Protein AF-A0A841V862-F1 (afdb_monomer_lite)

Radius of gyration: 20.03 Å; chains: 1; bounding box: 49×48×50 Å

Foldseek 3Di:
DLLVLLLLLLVLAFPNVLSVVLSVLLVQLLVQDDPPLNPDDDLLVVLSNLLSLLSSLLSCVLSVVDPDNLVSLLSSLLSLLCNCVSPVLSNLLSVLSVVSSLVSLVVPDPDPVSSVSSVVSNPNNNVVVVVVVVVVCVVVVCVVVCCVVRVCCVPPPLQQPNPPNDPDGQDLVLLVVLLVCLCCVVPSCVVLVVLLVCCVPPLVVVLVVLVVVDDPVPPPRPLCVLLVSLVSSQVSLSCSSSRSSDNRNNSCSSNSSSSSSNSSSSSRSVVVSVPPDDD

Organism: NCBI:txid2755316

Sequence (279 aa):
AAIVCLYYALSTLYDKSLSRLAIVPVVTTVALMKESGYVHYTSEHFSIAILSVALLIVCKYYAGNSSNPNRLIFALGFILGLTPFAKMQSVPIAFSIACIFLHILWLKSSARGQFIRSLAAFFLGVILFSALVVLYLIIFSIYDAFWTSYIEQNLLIYSTHGLGGNLTQVSFLARINIFLDMLVTVQDTQMLFLLTAIALIVGIPFLIIKRFSLSPHQEQSNTFCFVYYSLVILAASSYSVIRPGNGFPHYLLFLIIPSGFFIGVFLGELGKVLQVPKF

pLDDT: mean 88.74, std 12.94, range [41.25, 98.56]

Structure (mmCIF, N/CA/C/O backbone):
data_AF-A0A841V862-F1
#
_entry.id   AF-A0A841V862-F1
#
loop_
_atom_site.group_PDB
_atom_site.id
_atom_site.type_symbol
_atom_site.label_atom_id
_atom_site.label_alt_id
_atom_site.label_comp_id
_atom_site.label_asym_id
_atom_site.label_entity_id
_atom_site.label_seq_id
_atom_site.pdbx_PDB_ins_code
_atom_site.Cartn_x
_atom_site.Cartn_y
_atom_site.Cartn_z
_atom_site.occupancy
_atom_site.B_iso_or_equiv
_atom_site.auth_seq_id
_atom_site.auth_comp_id
_atom_site.auth_asym_id
_atom_site.auth_atom_id
_atom_site.pdbx_PDB_model_num
ATOM 1 N N . ALA A 1 1 ? -9.080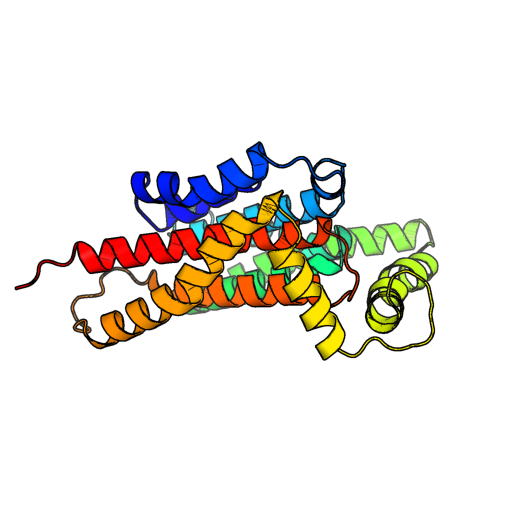 -7.416 -7.517 1.00 88.06 1 ALA A N 1
ATOM 2 C CA . ALA A 1 1 ? -8.678 -7.834 -6.151 1.00 88.06 1 ALA A CA 1
ATOM 3 C C . ALA A 1 1 ? -8.359 -6.641 -5.243 1.00 88.06 1 ALA A C 1
ATOM 5 O O . ALA A 1 1 ? -9.043 -6.471 -4.244 1.00 88.06 1 ALA A O 1
ATOM 6 N N . ALA A 1 2 ? -7.393 -5.784 -5.601 1.00 95.50 2 ALA A N 1
ATOM 7 C CA . ALA A 1 2 ? -6.928 -4.670 -4.762 1.00 95.50 2 ALA A CA 1
ATOM 8 C C . ALA A 1 2 ? -8.040 -3.735 -4.236 1.00 95.50 2 ALA A C 1
ATOM 10 O O . ALA A 1 2 ? -8.134 -3.502 -3.035 1.00 95.50 2 ALA A O 1
ATOM 11 N N . ILE A 1 3 ? -8.945 -3.282 -5.111 1.00 96.44 3 ILE A N 1
ATOM 12 C CA . ILE A 1 3 ? -10.083 -2.414 -4.747 1.00 96.44 3 ILE A CA 1
ATOM 13 C C . ILE A 1 3 ? -11.023 -3.090 -3.737 1.00 96.44 3 ILE A C 1
ATOM 15 O O . ILE A 1 3 ? -11.489 -2.466 -2.788 1.00 96.44 3 ILE A O 1
ATOM 19 N N . VAL A 1 4 ? -11.284 -4.386 -3.918 1.00 97.12 4 VAL A N 1
ATOM 20 C CA . VAL A 1 4 ? -12.123 -5.166 -2.999 1.00 97.12 4 VAL A CA 1
ATOM 21 C C . VAL A 1 4 ? -11.454 -5.251 -1.626 1.00 97.12 4 VAL A C 1
ATOM 23 O O . VAL A 1 4 ? -12.108 -5.047 -0.606 1.00 97.12 4 VAL A O 1
ATOM 26 N N . CYS A 1 5 ? -10.140 -5.484 -1.586 1.00 97.75 5 CYS A N 1
ATOM 27 C CA . CYS A 1 5 ? -9.377 -5.459 -0.340 1.00 97.75 5 CYS A CA 1
ATOM 28 C C . CYS A 1 5 ? -9.410 -4.081 0.329 1.00 97.75 5 CYS A C 1
ATOM 30 O O . CYS A 1 5 ? -9.608 -4.020 1.540 1.00 97.75 5 CYS A O 1
ATO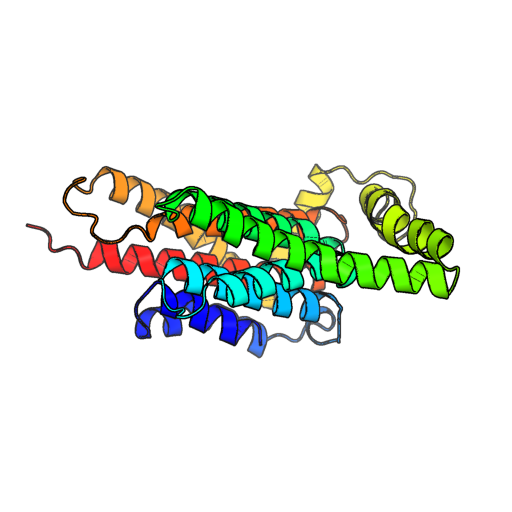M 32 N N . LEU A 1 6 ? -9.288 -2.996 -0.444 1.00 97.94 6 LEU A N 1
ATOM 33 C CA . LEU A 1 6 ? -9.408 -1.624 0.050 1.00 97.94 6 LEU A CA 1
ATOM 34 C C . LEU A 1 6 ? -10.780 -1.373 0.694 1.00 97.94 6 LEU A C 1
ATOM 36 O O . LEU A 1 6 ? -10.844 -0.895 1.826 1.00 97.94 6 LEU A O 1
ATOM 40 N N . TYR A 1 7 ? -11.869 -1.751 0.016 1.00 97.88 7 TYR A N 1
ATOM 41 C CA . TYR A 1 7 ? -13.223 -1.657 0.567 1.00 97.88 7 TYR A CA 1
ATOM 42 C C . TYR A 1 7 ? -13.335 -2.386 1.905 1.00 97.88 7 TYR A C 1
ATOM 44 O O . TYR A 1 7 ? -13.775 -1.804 2.898 1.00 97.88 7 TYR A O 1
ATOM 52 N N . TYR A 1 8 ? -12.906 -3.651 1.951 1.00 97.50 8 TYR A N 1
ATOM 53 C CA . TYR A 1 8 ? -13.011 -4.437 3.172 1.00 97.50 8 TYR A CA 1
ATOM 54 C C . TYR A 1 8 ? -12.116 -3.898 4.290 1.00 97.50 8 TYR A C 1
ATOM 56 O O . TYR A 1 8 ? -12.542 -3.919 5.445 1.00 97.50 8 TYR A O 1
ATOM 64 N N . ALA A 1 9 ? -10.929 -3.377 3.969 1.00 97.25 9 ALA A N 1
ATOM 65 C CA . ALA A 1 9 ? -10.021 -2.771 4.938 1.00 97.25 9 ALA A CA 1
ATOM 66 C C . ALA A 1 9 ? -10.686 -1.560 5.599 1.00 97.25 9 ALA A C 1
ATOM 68 O O . ALA A 1 9 ? -10.767 -1.501 6.823 1.00 97.25 9 ALA A O 1
ATOM 69 N N . LEU A 1 10 ? -11.271 -0.664 4.799 1.00 97.31 10 LEU A N 1
ATOM 70 C CA . LEU A 1 10 ? -12.006 0.497 5.302 1.00 97.31 10 LEU A CA 1
ATOM 71 C C . LEU A 1 10 ? -13.263 0.093 6.081 1.00 97.31 10 LEU A C 1
ATOM 73 O O . LEU A 1 10 ? -13.487 0.617 7.166 1.00 97.31 10 LEU A O 1
ATOM 77 N N . SER A 1 11 ? -14.035 -0.884 5.596 1.00 96.12 11 SER A N 1
ATOM 78 C CA . SER A 1 11 ? -15.259 -1.356 6.275 1.00 96.12 11 SER A CA 1
ATOM 79 C C . SER A 1 11 ? -14.998 -2.108 7.581 1.00 96.12 11 SER A C 1
ATOM 81 O O . SER A 1 11 ? -15.915 -2.360 8.355 1.00 96.12 11 SER A O 1
ATOM 83 N N . THR A 1 12 ? -13.743 -2.502 7.807 1.00 94.56 12 THR A N 1
ATOM 84 C CA . THR A 1 12 ? -13.295 -3.085 9.073 1.00 94.56 12 THR A CA 1
ATOM 85 C C . THR A 1 12 ? -13.017 -2.001 10.119 1.00 94.56 12 THR A C 1
ATOM 87 O O . THR A 1 12 ? -13.066 -2.284 11.312 1.00 94.56 12 THR A O 1
ATOM 90 N N . LEU A 1 13 ? -12.719 -0.772 9.684 1.00 93.31 13 LEU A N 1
ATOM 91 C CA . LEU A 1 13 ? -12.351 0.356 10.546 1.00 93.31 13 LEU A CA 1
ATOM 92 C C . LEU A 1 13 ? -13.491 1.371 10.740 1.00 93.31 13 LEU A C 1
ATOM 94 O O . LEU A 1 13 ? -13.556 2.036 11.775 1.00 93.31 13 LEU A O 1
ATOM 98 N N . TYR A 1 14 ? -14.370 1.498 9.745 1.00 92.81 14 TYR A N 1
ATOM 99 C CA . TYR A 1 14 ? -15.415 2.517 9.655 1.00 92.81 14 TYR A CA 1
ATOM 100 C C . TYR A 1 14 ? -16.733 1.932 9.131 1.00 92.81 14 TYR A C 1
ATOM 102 O O . TYR A 1 14 ? -16.790 0.797 8.654 1.00 92.81 14 TYR A O 1
ATOM 110 N N . ASP A 1 15 ? -17.796 2.738 9.170 1.00 90.19 15 ASP A N 1
ATOM 111 C CA . ASP A 1 15 ? -19.120 2.343 8.695 1.00 90.19 15 ASP A CA 1
ATOM 112 C C . ASP A 1 15 ? -19.143 1.983 7.207 1.00 90.19 15 ASP A C 1
ATOM 114 O O . AS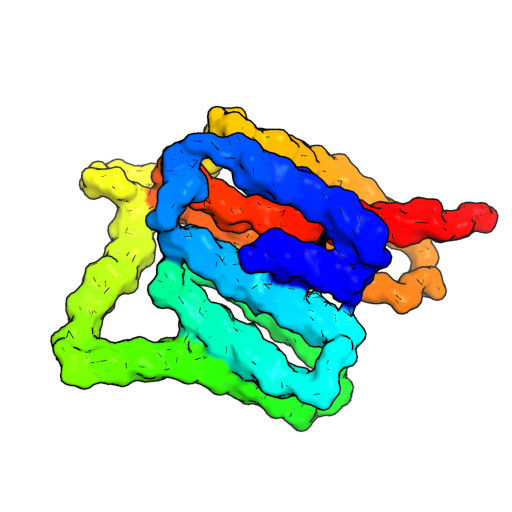P A 1 15 ? -18.582 2.677 6.354 1.00 90.19 15 ASP A O 1
ATOM 118 N N . LYS A 1 16 ? -19.908 0.937 6.865 1.00 93.06 16 LYS A N 1
ATOM 119 C CA . LYS A 1 16 ? -19.995 0.398 5.496 1.00 93.06 16 LYS A CA 1
ATOM 120 C C . LYS A 1 16 ? -20.408 1.438 4.453 1.00 93.06 16 LYS A C 1
ATOM 122 O O . LYS A 1 16 ? -19.927 1.379 3.323 1.00 93.06 16 LYS A O 1
ATOM 127 N N . SER A 1 17 ? -21.313 2.355 4.801 1.00 91.44 17 SER A N 1
ATOM 128 C CA . SER A 1 17 ? -21.759 3.421 3.892 1.00 91.44 17 SER A CA 1
ATOM 129 C C . SER A 1 17 ? -20.624 4.381 3.556 1.00 91.44 17 SER A C 1
ATOM 131 O O . SER A 1 17 ? -20.427 4.706 2.387 1.00 91.44 17 SER A O 1
ATOM 133 N N . LEU A 1 18 ? -19.828 4.752 4.558 1.00 91.00 18 LEU A N 1
ATOM 134 C CA . LEU A 1 18 ? -18.667 5.613 4.386 1.00 91.00 18 LEU A CA 1
ATOM 135 C C . LEU A 1 18 ? -17.579 4.902 3.582 1.00 91.00 18 LEU A C 1
ATOM 137 O O . LEU A 1 18 ? -17.030 5.479 2.648 1.00 91.00 18 LEU A O 1
ATOM 141 N N . SER A 1 19 ? -17.324 3.621 3.863 1.00 92.31 19 SER A N 1
ATOM 142 C CA . SER A 1 19 ? -16.354 2.831 3.097 1.00 92.31 19 SER A CA 1
ATOM 143 C C . SER A 1 19 ? -16.736 2.696 1.623 1.00 92.31 19 SER A C 1
ATOM 145 O O . SER A 1 19 ? -15.853 2.716 0.772 1.00 92.31 19 SER A O 1
ATOM 147 N N . ARG A 1 20 ? -18.034 2.585 1.296 1.00 94.31 20 ARG A N 1
ATOM 148 C CA . ARG A 1 20 ? -18.503 2.592 -0.102 1.00 94.31 20 ARG A CA 1
ATOM 149 C C . ARG A 1 20 ? -18.229 3.926 -0.785 1.00 94.31 20 ARG A C 1
ATOM 151 O O . ARG A 1 20 ? -17.770 3.918 -1.918 1.00 94.31 20 ARG A O 1
ATOM 158 N N . LEU A 1 21 ? -18.479 5.045 -0.107 1.00 93.38 21 LEU A N 1
ATOM 159 C CA . LEU A 1 21 ? -18.195 6.374 -0.652 1.00 93.38 21 LEU A CA 1
ATOM 160 C C . LEU A 1 21 ? -16.688 6.579 -0.866 1.00 93.38 21 LEU A C 1
ATOM 162 O O . LEU A 1 21 ? -16.266 7.052 -1.916 1.00 93.38 21 LEU A O 1
ATOM 166 N N . ALA A 1 22 ? -15.877 6.158 0.104 1.00 91.31 22 ALA A N 1
ATOM 167 C CA . ALA A 1 22 ? -14.428 6.324 0.095 1.00 91.31 22 ALA A CA 1
ATOM 168 C C . ALA A 1 22 ? -13.718 5.612 -1.067 1.00 91.31 22 ALA A C 1
ATOM 170 O O . ALA A 1 22 ? -12.685 6.087 -1.531 1.00 91.31 22 ALA A O 1
ATOM 171 N N . ILE A 1 23 ? -14.253 4.486 -1.549 1.00 95.38 23 ILE A N 1
ATOM 172 C CA . ILE A 1 23 ? -13.656 3.765 -2.681 1.00 95.38 23 ILE A CA 1
ATOM 173 C C . ILE A 1 23 ? -14.066 4.326 -4.046 1.00 95.38 23 ILE A C 1
ATOM 175 O O . ILE A 1 23 ? -13.432 3.962 -5.033 1.00 95.38 23 ILE A O 1
ATOM 179 N N . VAL A 1 24 ? -15.090 5.189 -4.131 1.00 96.38 24 VAL A N 1
ATOM 180 C CA . VAL A 1 24 ? -15.593 5.710 -5.417 1.00 96.38 24 VAL A CA 1
ATOM 181 C C . VAL A 1 24 ? -14.484 6.370 -6.239 1.00 96.38 24 VAL A C 1
ATOM 183 O O . VAL A 1 24 ? -14.341 5.979 -7.393 1.00 96.38 24 VAL A O 1
ATOM 186 N N . PRO A 1 25 ? -13.641 7.274 -5.693 1.00 96.06 25 PRO A N 1
ATOM 187 C CA . PRO A 1 25 ? -12.554 7.868 -6.472 1.00 96.06 25 PRO A CA 1
ATOM 188 C C . PRO A 1 25 ? -11.614 6.822 -7.084 1.00 96.06 25 PRO A C 1
ATOM 190 O O . PRO A 1 25 ? -11.261 6.922 -8.252 1.00 96.06 25 PRO A O 1
ATOM 193 N N . VAL A 1 26 ? -11.267 5.776 -6.327 1.00 96.88 26 VAL A N 1
ATOM 194 C CA . VAL A 1 26 ? -10.391 4.693 -6.802 1.00 96.88 26 VAL A CA 1
ATOM 195 C C . VAL A 1 26 ? -11.065 3.854 -7.882 1.00 96.88 26 VAL A C 1
ATOM 197 O O . VAL A 1 26 ? -10.448 3.565 -8.904 1.00 96.88 26 VAL A O 1
ATOM 200 N N . VAL A 1 27 ? -12.320 3.450 -7.659 1.00 96.88 27 VAL A N 1
ATOM 201 C CA . VAL A 1 27 ? -13.098 2.663 -8.627 1.00 96.88 27 VAL A CA 1
ATOM 202 C C . VAL A 1 27 ? -13.238 3.433 -9.931 1.00 96.88 27 VAL A C 1
ATOM 204 O O . VAL A 1 27 ? -12.972 2.874 -10.989 1.00 96.88 27 VAL A O 1
ATOM 207 N N . THR A 1 28 ? -13.605 4.711 -9.852 1.00 95.88 28 THR A N 1
ATOM 208 C CA . THR A 1 28 ? -13.761 5.584 -11.016 1.00 95.88 28 THR A CA 1
ATOM 209 C C . THR A 1 28 ? -12.442 5.751 -11.760 1.00 95.88 28 THR A C 1
ATOM 211 O O . THR A 1 28 ? -12.424 5.586 -12.973 1.00 95.88 28 THR A O 1
ATOM 214 N N . THR A 1 29 ? -11.329 5.997 -11.059 1.00 95.19 29 THR A N 1
ATOM 215 C CA . THR A 1 29 ? -10.003 6.073 -11.689 1.00 95.19 29 THR A CA 1
ATOM 216 C C . THR A 1 29 ? -9.665 4.792 -12.439 1.00 95.19 29 THR A C 1
ATOM 218 O O . THR A 1 29 ? -9.366 4.855 -13.624 1.00 95.19 29 THR A O 1
ATOM 221 N N . VAL A 1 30 ? -9.778 3.623 -11.801 1.00 93.56 30 VAL A N 1
ATOM 222 C CA . VAL A 1 30 ? -9.442 2.347 -12.455 1.00 93.56 30 VAL A CA 1
ATOM 223 C C . VAL A 1 30 ? -10.396 2.021 -13.609 1.00 93.56 30 VAL A C 1
ATOM 225 O O . VAL A 1 30 ? -9.960 1.494 -14.625 1.00 93.56 30 VAL A O 1
ATOM 228 N N . ALA A 1 31 ? -11.684 2.348 -13.488 1.00 93.94 31 ALA A N 1
ATOM 229 C CA . ALA A 1 31 ? -12.670 2.100 -14.540 1.00 93.94 31 ALA A CA 1
ATOM 230 C C . ALA A 1 31 ? -12.490 3.001 -15.774 1.00 93.94 31 ALA A C 1
ATOM 232 O O . ALA A 1 31 ? -12.921 2.628 -16.863 1.00 93.94 31 ALA A O 1
ATOM 233 N N . LEU A 1 32 ? -11.883 4.181 -15.609 1.00 93.75 32 LEU A N 1
ATOM 234 C CA . LEU A 1 32 ? -11.665 5.155 -16.681 1.00 93.75 32 LEU A CA 1
ATOM 235 C C . LEU A 1 32 ? -10.249 5.116 -17.272 1.00 93.75 32 LEU A C 1
ATOM 237 O O . LEU A 1 32 ? -9.990 5.861 -18.216 1.00 93.75 32 LEU A O 1
ATOM 241 N N . MET A 1 33 ? -9.360 4.265 -16.750 1.00 92.25 33 MET A N 1
ATOM 242 C CA . MET A 1 33 ? -7.994 4.112 -17.250 1.00 92.25 33 MET A CA 1
ATOM 243 C C . MET A 1 33 ? -7.966 3.665 -18.712 1.00 92.25 33 MET A C 1
ATOM 245 O O . MET A 1 33 ? -8.603 2.683 -19.096 1.00 92.25 33 MET A O 1
ATOM 249 N N . LYS A 1 34 ? -7.190 4.382 -19.520 1.00 90.25 34 LYS A N 1
ATOM 250 C CA . LYS A 1 34 ? -6.964 4.129 -20.948 1.00 90.25 34 LYS A CA 1
ATOM 251 C C . LYS A 1 34 ? -5.485 4.089 -21.301 1.00 90.25 34 LYS A C 1
ATOM 253 O O . LYS A 1 34 ? -5.134 3.508 -22.325 1.00 90.25 34 LYS A O 1
ATOM 258 N N . GLU A 1 35 ? -4.632 4.694 -20.480 1.00 87.75 35 GLU A N 1
ATOM 259 C CA . GLU A 1 35 ? -3.194 4.733 -20.694 1.00 87.75 35 GLU A CA 1
ATOM 260 C C . GLU A 1 35 ? -2.642 3.311 -20.815 1.00 87.75 35 GLU A C 1
ATOM 262 O O . GLU A 1 35 ? -2.864 2.449 -19.958 1.00 87.75 35 GLU A O 1
ATOM 267 N N . SER A 1 36 ? -1.896 3.067 -21.892 1.00 84.06 36 SER A N 1
ATOM 268 C CA . SER A 1 36 ? -1.345 1.750 -22.221 1.00 84.06 36 SER A CA 1
ATOM 269 C C . SER A 1 36 ? -0.520 1.181 -21.066 1.00 84.06 36 SER A C 1
ATOM 271 O O . SER A 1 36 ? -0.632 -0.003 -20.738 1.00 84.06 36 SER A O 1
ATOM 273 N N . GLY A 1 37 ? 0.212 2.059 -20.370 1.00 80.56 37 GLY A N 1
ATOM 274 C CA . GLY A 1 37 ? 0.968 1.764 -19.159 1.00 80.56 37 GLY A CA 1
ATOM 275 C C . GLY A 1 37 ? 0.136 1.130 -18.037 1.00 80.56 37 GLY A C 1
ATOM 276 O O . GLY A 1 37 ? 0.644 0.295 -17.296 1.00 80.56 37 GLY A O 1
ATOM 277 N N . TYR A 1 38 ? -1.144 1.470 -17.927 1.00 85.88 38 TYR A N 1
ATOM 278 C CA . TYR A 1 38 ? -2.028 0.961 -16.879 1.00 85.88 38 TYR A CA 1
ATOM 279 C C . TYR A 1 38 ? -2.826 -0.271 -17.287 1.00 85.88 38 TYR A C 1
ATOM 281 O O . TYR A 1 38 ? -3.175 -1.063 -16.423 1.00 85.88 38 TYR A O 1
ATOM 289 N N . VAL A 1 39 ? -3.119 -0.449 -18.575 1.00 85.69 39 VAL A N 1
ATOM 290 C CA . VAL A 1 39 ? -3.986 -1.547 -19.038 1.00 85.69 39 VAL A CA 1
ATOM 291 C C . VAL A 1 39 ? -3.201 -2.836 -19.292 1.00 85.69 39 VAL A C 1
ATOM 293 O O . VAL A 1 39 ? -3.733 -3.933 -19.107 1.00 85.69 39 VAL A O 1
ATOM 296 N N . HIS A 1 40 ? -1.940 -2.734 -19.720 1.00 86.19 40 HIS A N 1
ATOM 297 C CA . HIS A 1 40 ? -1.127 -3.920 -19.981 1.00 86.19 40 HIS A CA 1
ATOM 298 C C . HIS A 1 40 ? -0.779 -4.682 -18.694 1.00 86.19 40 HIS A C 1
ATOM 300 O O . HIS A 1 40 ? -0.702 -4.121 -17.600 1.00 86.19 40 HIS A O 1
ATOM 306 N N . TYR A 1 41 ? -0.549 -5.990 -18.830 1.00 84.94 41 TYR A N 1
ATOM 307 C CA . TYR A 1 41 ? -0.130 -6.817 -17.705 1.00 84.94 41 TYR A CA 1
ATOM 308 C C . TYR A 1 41 ? 1.284 -6.429 -17.262 1.00 84.94 41 TYR A C 1
ATOM 310 O O . TYR A 1 41 ? 2.253 -6.624 -17.995 1.00 84.94 41 TYR A O 1
ATOM 318 N N . THR A 1 42 ? 1.387 -5.916 -16.037 1.00 88.25 42 THR A N 1
ATOM 319 C CA . THR A 1 42 ? 2.654 -5.538 -15.404 1.00 88.25 42 THR A CA 1
ATOM 320 C C . THR A 1 42 ? 2.813 -6.193 -14.043 1.00 88.25 42 THR A C 1
ATOM 322 O O . THR A 1 42 ? 1.828 -6.532 -13.378 1.00 88.25 42 THR A O 1
ATOM 325 N N . SER A 1 43 ? 4.057 -6.335 -13.584 1.00 90.06 43 SER A N 1
ATOM 326 C CA . SER A 1 43 ? 4.328 -6.849 -12.237 1.00 90.06 43 SER A CA 1
ATOM 327 C C . SER A 1 43 ? 3.791 -5.929 -11.132 1.00 90.06 43 SER A C 1
ATOM 329 O O . SER A 1 43 ? 3.475 -6.407 -10.043 1.00 90.06 43 SER A O 1
ATOM 331 N N . GLU A 1 44 ? 3.582 -4.641 -11.416 1.00 93.75 44 GLU A N 1
ATOM 332 C CA . GLU A 1 44 ? 2.951 -3.666 -10.523 1.00 93.75 44 GLU A CA 1
ATOM 333 C C . GLU A 1 44 ? 1.543 -4.107 -10.116 1.00 93.75 44 GLU A C 1
ATOM 335 O O . GLU A 1 44 ? 1.206 -4.038 -8.934 1.00 93.75 44 GLU A O 1
ATOM 340 N N . HIS A 1 45 ? 0.741 -4.629 -11.050 1.00 93.88 45 HIS A N 1
ATOM 341 C CA . HIS A 1 45 ? -0.615 -5.105 -10.758 1.00 93.88 45 HIS A CA 1
ATOM 342 C C . HIS A 1 45 ? -0.619 -6.215 -9.706 1.00 93.88 45 HIS A C 1
ATOM 344 O O . HIS A 1 45 ? -1.418 -6.189 -8.763 1.00 93.88 45 HIS A O 1
ATOM 350 N N . PHE A 1 46 ? 0.293 -7.180 -9.852 1.00 95.12 46 PHE A N 1
ATOM 351 C CA . PHE A 1 46 ? 0.437 -8.271 -8.898 1.00 95.12 46 PHE A CA 1
ATOM 352 C C . PHE A 1 46 ? 0.923 -7.755 -7.538 1.00 95.12 46 PHE A C 1
ATOM 354 O O . PHE A 1 46 ? 0.290 -8.054 -6.523 1.00 95.12 46 PHE A O 1
ATOM 361 N N . SER A 1 47 ? 1.960 -6.907 -7.512 1.00 96.00 47 SER A N 1
ATOM 362 C CA . SER A 1 47 ? 2.467 -6.277 -6.283 1.00 96.00 47 SER A CA 1
ATOM 363 C C . SER A 1 47 ? 1.384 -5.493 -5.532 1.00 96.00 47 SER A C 1
ATOM 365 O O . SER A 1 47 ? 1.250 -5.615 -4.316 1.00 96.00 47 SER A O 1
ATOM 367 N N . ILE A 1 48 ? 0.555 -4.719 -6.230 1.00 96.06 48 ILE A N 1
ATOM 368 C CA . ILE A 1 48 ? -0.522 -3.942 -5.601 1.00 96.06 48 ILE A CA 1
ATOM 369 C C . ILE A 1 48 ? -1.605 -4.860 -5.040 1.00 96.06 48 ILE A C 1
ATOM 371 O O . ILE A 1 48 ? -2.127 -4.600 -3.953 1.00 96.06 48 ILE A O 1
ATOM 375 N N . ALA A 1 49 ? -1.939 -5.948 -5.737 1.00 96.75 49 ALA A N 1
ATOM 376 C CA . ALA A 1 49 ? -2.916 -6.914 -5.249 1.00 96.75 49 ALA A CA 1
ATOM 377 C C . ALA A 1 49 ? -2.468 -7.547 -3.923 1.00 96.75 49 ALA A C 1
ATOM 379 O O . ALA A 1 49 ? -3.235 -7.530 -2.958 1.00 96.75 49 ALA A O 1
ATOM 380 N N . ILE A 1 50 ? -1.229 -8.040 -3.845 1.00 97.19 50 ILE A N 1
ATOM 381 C CA . ILE A 1 50 ? -0.700 -8.682 -2.631 1.00 97.19 50 ILE A CA 1
ATOM 382 C C . ILE A 1 50 ? -0.539 -7.682 -1.475 1.00 97.19 50 ILE A C 1
ATOM 384 O O . ILE A 1 50 ? -0.925 -7.988 -0.346 1.00 97.19 50 ILE A O 1
ATOM 388 N N . LEU A 1 51 ? -0.089 -6.451 -1.748 1.00 98.12 51 LEU A N 1
ATOM 389 C CA . LEU A 1 51 ? 0.021 -5.389 -0.741 1.00 98.12 51 LEU A CA 1
ATOM 390 C C . LEU A 1 51 ? -1.352 -4.971 -0.199 1.00 98.12 51 LEU A C 1
ATOM 392 O O . LEU A 1 51 ? -1.501 -4.723 0.997 1.00 98.12 51 LEU A O 1
ATOM 396 N N . SER A 1 52 ? -2.379 -4.954 -1.051 1.00 98.12 52 SER A N 1
ATOM 397 C CA . SER A 1 52 ? -3.754 -4.659 -0.628 1.00 98.12 52 SER A CA 1
ATOM 398 C C . SER A 1 52 ? -4.317 -5.749 0.288 1.00 98.12 52 SER A C 1
ATOM 400 O O . SER A 1 52 ? -5.022 -5.445 1.252 1.00 98.12 52 SER A O 1
ATOM 402 N N . VAL A 1 53 ? -3.993 -7.021 0.022 1.00 98.06 53 VAL A N 1
ATOM 403 C CA . VAL A 1 53 ? -4.348 -8.137 0.915 1.00 98.06 53 VAL A CA 1
ATOM 404 C C . VAL A 1 53 ? -3.614 -8.006 2.249 1.00 98.06 53 VAL A C 1
ATOM 406 O O . VAL A 1 53 ? -4.242 -8.163 3.296 1.00 98.06 53 VAL A O 1
ATOM 409 N N . ALA A 1 54 ? -2.321 -7.670 2.233 1.00 98.19 54 ALA A N 1
ATOM 410 C CA . ALA A 1 54 ? -1.546 -7.441 3.449 1.00 98.19 54 ALA A CA 1
ATOM 411 C C . ALA A 1 54 ? -2.159 -6.322 4.309 1.00 98.19 54 ALA A C 1
ATOM 413 O O . ALA A 1 54 ? -2.397 -6.520 5.500 1.00 98.19 54 ALA A O 1
ATOM 414 N N . LEU A 1 55 ? -2.514 -5.186 3.701 1.00 98.19 55 LEU A N 1
ATOM 415 C CA . LEU A 1 55 ? -3.180 -4.081 4.395 1.00 98.19 55 LEU A CA 1
ATOM 416 C C . LEU A 1 55 ? -4.533 -4.501 4.992 1.00 98.19 55 LEU A C 1
ATOM 418 O O . LEU A 1 55 ? -4.807 -4.222 6.159 1.00 98.19 55 LEU A O 1
ATOM 422 N N . LEU A 1 56 ? -5.358 -5.230 4.234 1.00 97.69 56 LEU A N 1
ATOM 423 C CA . LEU A 1 56 ? -6.624 -5.776 4.734 1.00 97.69 56 LEU A CA 1
ATOM 424 C C . LEU A 1 56 ? -6.412 -6.683 5.954 1.00 97.69 56 LEU A C 1
ATOM 426 O O . LEU A 1 56 ? -7.168 -6.603 6.924 1.00 97.69 56 LEU A O 1
ATOM 430 N N . ILE A 1 57 ? -5.403 -7.553 5.904 1.00 96.94 57 ILE A N 1
ATOM 431 C CA . ILE A 1 57 ? -5.050 -8.443 7.009 1.00 96.94 57 ILE A CA 1
ATOM 432 C C . ILE A 1 57 ? -4.688 -7.628 8.260 1.00 96.94 57 ILE A C 1
ATOM 434 O O . ILE A 1 57 ? -5.193 -7.933 9.343 1.00 96.94 57 ILE A O 1
ATOM 438 N N . VAL A 1 58 ? -3.898 -6.560 8.114 1.00 97.19 58 VAL A N 1
ATOM 439 C CA . VAL A 1 58 ? -3.554 -5.650 9.220 1.00 97.19 58 VAL A CA 1
ATOM 440 C C . VAL A 1 58 ? -4.801 -4.991 9.814 1.00 97.19 58 VAL A C 1
ATOM 442 O O . VAL A 1 58 ? -4.974 -5.013 11.034 1.00 97.19 58 VAL A O 1
ATOM 445 N N . CYS A 1 59 ? -5.716 -4.479 8.987 1.00 96.00 59 CYS A N 1
ATOM 446 C CA . CYS A 1 59 ? -6.972 -3.890 9.465 1.00 96.00 59 CYS A CA 1
ATOM 447 C C . CYS A 1 59 ? -7.858 -4.918 10.194 1.00 96.00 59 CYS A C 1
ATOM 449 O O . CYS A 1 59 ? -8.399 -4.621 11.258 1.00 96.00 59 CYS A O 1
ATOM 451 N N . LYS A 1 60 ? -7.968 -6.152 9.681 1.00 94.69 60 LYS A N 1
ATOM 452 C CA . LYS A 1 60 ? -8.710 -7.246 10.342 1.00 94.69 60 LYS A CA 1
ATOM 453 C C . LYS A 1 60 ? -8.104 -7.646 11.681 1.00 94.69 60 LYS A C 1
ATOM 455 O O . LYS A 1 60 ? -8.846 -7.867 12.639 1.00 94.69 60 LYS A O 1
ATOM 460 N N . TYR A 1 61 ? -6.777 -7.723 11.754 1.00 94.12 61 TYR A N 1
ATOM 461 C CA . TYR A 1 61 ? -6.069 -7.982 13.004 1.00 94.12 61 TYR A CA 1
ATOM 462 C C . TYR A 1 61 ? -6.323 -6.862 14.023 1.00 94.12 61 TYR A C 1
ATOM 464 O O . TYR A 1 61 ? -6.664 -7.128 15.179 1.00 94.12 61 TYR A O 1
ATOM 472 N N . TYR A 1 62 ? -6.250 -5.604 13.577 1.00 93.12 62 TYR A N 1
ATOM 473 C CA . TYR A 1 62 ? -6.556 -4.444 14.407 1.00 93.12 62 TYR A CA 1
ATOM 474 C C . TYR A 1 62 ? -7.991 -4.476 14.951 1.00 93.12 62 TYR A C 1
ATOM 476 O O . TYR A 1 62 ? -8.178 -4.272 16.147 1.00 93.12 62 TYR A O 1
ATOM 484 N N . ALA A 1 63 ? -8.993 -4.807 14.135 1.00 91.00 63 ALA A N 1
ATOM 485 C CA . ALA A 1 63 ? -10.382 -4.885 14.594 1.00 91.00 63 ALA A CA 1
ATOM 486 C C . ALA A 1 63 ? -10.674 -6.083 15.518 1.00 91.00 63 ALA A C 1
ATOM 488 O O . ALA A 1 63 ? -11.713 -6.117 16.162 1.00 91.00 63 ALA A O 1
ATOM 489 N N . GLY A 1 64 ? -9.765 -7.063 15.619 1.00 86.50 64 GLY A N 1
ATOM 490 C CA . GLY A 1 64 ? -9.975 -8.263 16.440 1.00 86.50 64 GLY A CA 1
ATOM 491 C C . GLY A 1 64 ? -10.904 -9.305 15.805 1.00 86.50 64 GLY A C 1
ATOM 492 O O . GLY A 1 64 ? -11.335 -10.232 16.480 1.00 86.50 64 GLY A O 1
ATOM 493 N N . ASN A 1 65 ? -11.174 -9.205 14.502 1.00 69.50 65 ASN A N 1
ATOM 494 C CA . ASN A 1 65 ? -12.158 -10.028 13.786 1.00 69.50 65 ASN A CA 1
ATOM 495 C C . ASN A 1 65 ? -11.638 -11.427 13.378 1.00 69.50 65 ASN A C 1
ATOM 497 O O . ASN A 1 65 ? -12.031 -11.947 12.333 1.00 69.50 65 ASN A O 1
ATOM 501 N N . SER A 1 66 ? -10.725 -12.041 14.141 1.00 73.31 66 SER A N 1
ATOM 502 C CA . SER A 1 66 ? -10.152 -13.354 13.800 1.00 73.31 66 SER A CA 1
ATOM 503 C C . SER A 1 66 ? -10.129 -14.307 14.989 1.00 73.31 66 SER A C 1
ATOM 505 O O . SER A 1 66 ? -9.477 -14.042 15.996 1.00 73.31 66 SER A O 1
ATOM 507 N N . SER A 1 67 ? -10.774 -15.465 14.821 1.00 72.06 67 SER A N 1
ATOM 508 C CA . SER A 1 67 ? -10.737 -16.583 15.770 1.00 72.06 67 SER A CA 1
ATOM 509 C C . SER A 1 67 ? -9.362 -17.257 15.850 1.00 72.06 67 SER A C 1
ATOM 511 O O . SER A 1 67 ? -9.041 -17.877 16.859 1.00 72.06 67 SER A O 1
ATOM 513 N N 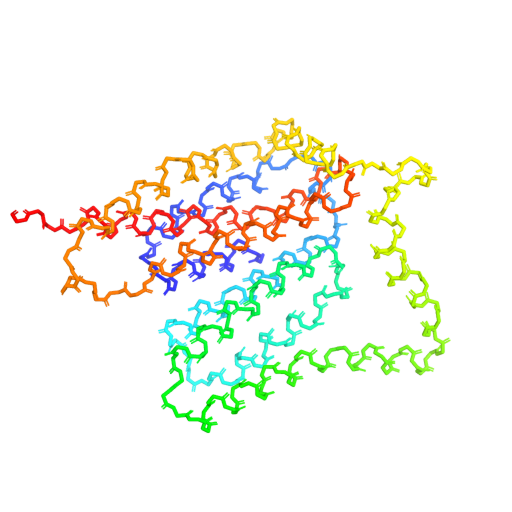. ASN A 1 68 ? -8.529 -17.128 14.808 1.00 83.12 68 ASN A N 1
ATOM 514 C CA . ASN A 1 68 ? -7.167 -17.659 14.785 1.00 83.12 68 ASN A CA 1
ATOM 515 C C . ASN A 1 68 ? -6.168 -16.598 14.283 1.00 83.12 68 ASN A C 1
ATOM 517 O O . ASN A 1 68 ? -5.824 -16.567 13.094 1.00 83.12 68 ASN A O 1
ATOM 521 N N . PRO A 1 69 ? -5.695 -15.705 15.172 1.00 88.56 69 PRO A N 1
ATOM 522 C CA . PRO A 1 69 ? -4.850 -14.580 14.783 1.00 88.56 69 PRO A CA 1
ATOM 523 C C . PRO A 1 69 ? -3.506 -15.034 14.202 1.00 88.56 69 PRO A C 1
ATOM 525 O O . PRO A 1 69 ? -3.057 -14.462 13.216 1.00 88.56 69 PRO A O 1
ATOM 528 N N . ASN A 1 70 ? -2.896 -16.103 14.722 1.00 92.81 70 ASN A N 1
ATOM 529 C CA . ASN A 1 70 ? -1.561 -16.534 14.290 1.00 92.81 70 ASN A CA 1
ATOM 530 C C . ASN A 1 70 ? -1.526 -17.056 12.848 1.00 92.81 70 ASN A C 1
ATOM 532 O O . ASN A 1 70 ? -0.545 -16.820 12.153 1.00 92.81 70 ASN A O 1
ATOM 536 N N . ARG A 1 71 ? -2.590 -17.714 12.364 1.00 94.06 71 ARG A N 1
ATOM 537 C CA . ARG A 1 71 ? -2.677 -18.123 10.947 1.00 94.06 71 ARG A CA 1
ATOM 538 C C . ARG A 1 71 ? -2.714 -16.918 10.013 1.00 94.06 71 ARG A C 1
ATOM 540 O O . ARG A 1 71 ? -2.053 -16.907 8.981 1.00 94.06 71 ARG A O 1
ATOM 547 N N . LEU A 1 72 ? -3.475 -15.898 10.397 1.00 94.44 72 LEU A N 1
ATOM 548 C CA . LEU A 1 72 ? -3.603 -14.653 9.649 1.00 94.44 72 LEU A CA 1
ATOM 549 C C . LEU A 1 72 ? -2.296 -13.840 9.684 1.00 94.44 72 LEU A C 1
ATOM 551 O O . LEU A 1 72 ? -1.892 -13.293 8.663 1.00 94.44 72 LEU A O 1
ATOM 555 N N . ILE A 1 73 ? -1.590 -13.840 10.817 1.00 96.81 73 ILE A N 1
ATOM 556 C CA . ILE A 1 73 ? -0.259 -13.233 10.970 1.00 96.81 73 ILE A CA 1
ATOM 557 C C . ILE A 1 73 ? 0.806 -13.977 10.150 1.00 96.81 73 ILE A C 1
ATOM 559 O O . ILE A 1 73 ? 1.639 -13.343 9.506 1.00 96.81 73 ILE A O 1
ATOM 563 N N . PHE A 1 74 ? 0.765 -15.310 10.122 1.00 97.75 74 PHE A N 1
ATOM 564 C CA . PHE A 1 74 ? 1.638 -16.110 9.264 1.00 97.75 74 PHE A CA 1
ATOM 565 C C . PHE A 1 74 ? 1.396 -15.801 7.782 1.00 97.75 74 PHE A C 1
ATOM 567 O O . PHE A 1 74 ? 2.345 -15.550 7.043 1.00 97.75 74 PHE A O 1
ATOM 574 N N . ALA A 1 75 ? 0.128 -15.747 7.356 1.00 96.75 75 ALA A N 1
ATOM 575 C CA . ALA A 1 75 ? -0.234 -15.374 5.991 1.00 96.75 75 ALA A CA 1
ATOM 576 C C . ALA A 1 75 ? 0.241 -13.954 5.637 1.00 96.75 75 ALA A C 1
ATOM 578 O O . ALA A 1 75 ? 0.750 -13.745 4.540 1.00 96.75 75 ALA A O 1
ATOM 579 N N . LEU A 1 76 ? 0.137 -12.997 6.569 1.00 97.81 76 LEU A N 1
ATOM 580 C CA . LEU A 1 76 ? 0.705 -11.658 6.398 1.00 97.81 76 LEU A CA 1
ATOM 581 C C . LEU A 1 76 ? 2.213 -11.724 6.156 1.00 97.81 76 LEU A C 1
ATOM 583 O O . LEU A 1 76 ? 2.696 -11.149 5.185 1.00 97.81 76 LEU A O 1
ATOM 587 N N . GLY A 1 77 ? 2.943 -12.441 7.015 1.00 98.06 77 GLY A N 1
ATOM 588 C CA . GLY A 1 77 ? 4.385 -12.620 6.880 1.00 98.06 77 GLY A CA 1
ATOM 589 C C . GLY A 1 77 ? 4.760 -13.216 5.526 1.00 98.06 77 GLY A C 1
ATOM 590 O O . GLY A 1 77 ? 5.612 -12.670 4.834 1.00 98.06 77 GLY A O 1
ATOM 591 N N . PHE A 1 78 ? 4.066 -14.272 5.103 1.00 97.94 78 PHE A N 1
ATOM 592 C CA . PHE A 1 78 ? 4.276 -14.917 3.805 1.00 97.94 78 PHE A CA 1
ATOM 593 C C . PHE A 1 78 ? 4.046 -13.962 2.627 1.00 97.94 78 PHE A C 1
ATOM 595 O O . PHE A 1 78 ? 4.871 -13.884 1.718 1.00 97.94 78 PHE A O 1
ATOM 602 N N . ILE A 1 79 ? 2.965 -13.177 2.668 1.00 97.25 79 ILE A N 1
ATOM 603 C CA . ILE A 1 79 ? 2.644 -12.175 1.641 1.00 97.25 79 ILE A CA 1
ATOM 604 C C . ILE A 1 79 ? 3.692 -11.058 1.585 1.00 97.25 79 ILE A C 1
ATOM 606 O O . ILE A 1 79 ? 4.082 -10.612 0.508 1.00 97.25 79 ILE A O 1
ATOM 610 N N . LEU A 1 80 ? 4.184 -10.593 2.729 1.00 97.75 80 LEU A N 1
ATOM 611 C CA . LEU A 1 80 ? 5.228 -9.570 2.743 1.00 97.75 80 LEU A CA 1
ATOM 612 C C . LEU A 1 80 ? 6.584 -10.146 2.304 1.00 97.75 80 LEU A C 1
ATOM 614 O O . LEU A 1 80 ? 7.306 -9.486 1.562 1.00 97.75 80 LEU A O 1
ATOM 618 N N . GLY A 1 81 ? 6.892 -11.394 2.669 1.00 96.38 81 GLY A N 1
ATOM 619 C CA . GLY A 1 81 ? 8.109 -12.106 2.265 1.00 96.38 81 GLY A CA 1
ATOM 620 C C . GLY A 1 81 ? 8.193 -12.409 0.767 1.00 96.38 81 GLY A C 1
ATOM 621 O O . GLY A 1 81 ? 9.290 -12.432 0.217 1.00 96.38 81 GLY A O 1
ATOM 622 N N . LEU A 1 82 ? 7.059 -12.571 0.076 1.00 95.62 82 LEU A N 1
ATOM 623 C CA . LEU A 1 82 ? 7.047 -12.764 -1.382 1.00 95.62 82 LEU A CA 1
ATOM 624 C C . LEU A 1 82 ? 7.206 -11.454 -2.173 1.00 95.62 82 LEU A C 1
ATOM 626 O O . LEU A 1 82 ? 7.582 -11.471 -3.344 1.00 95.62 82 LEU A O 1
ATOM 630 N N . THR A 1 83 ? 6.947 -10.305 -1.543 1.00 95.12 83 THR A N 1
ATOM 631 C CA . THR A 1 83 ? 6.901 -9.002 -2.225 1.00 95.12 83 THR A CA 1
ATOM 632 C C . THR A 1 83 ? 8.222 -8.598 -2.913 1.00 95.12 83 THR A C 1
ATOM 634 O O . THR A 1 83 ? 8.158 -8.131 -4.056 1.00 95.12 83 THR A O 1
ATOM 637 N N . PRO A 1 84 ? 9.421 -8.819 -2.324 1.00 93.12 84 PRO A N 1
ATOM 638 C CA . PRO A 1 84 ? 10.692 -8.528 -2.990 1.00 93.12 84 PRO A CA 1
ATOM 639 C C . PRO A 1 84 ? 10.887 -9.269 -4.313 1.00 93.12 84 PRO A C 1
ATOM 641 O O . PRO A 1 84 ? 11.586 -8.755 -5.180 1.00 93.12 84 PRO A O 1
ATOM 644 N N . PHE A 1 85 ? 10.266 -10.440 -4.476 1.00 93.12 85 PHE A N 1
ATOM 645 C CA . PHE A 1 85 ? 10.352 -11.279 -5.676 1.00 93.12 85 PHE A CA 1
ATOM 646 C C . PHE A 1 85 ? 9.239 -10.986 -6.692 1.00 93.12 85 PHE A C 1
ATOM 648 O O . PHE A 1 85 ? 9.373 -11.329 -7.861 1.00 93.12 85 PHE A O 1
ATOM 655 N N . ALA A 1 86 ? 8.150 -10.340 -6.263 1.00 93.38 86 ALA A N 1
ATOM 656 C CA . ALA A 1 86 ? 7.107 -9.841 -7.158 1.00 93.38 86 ALA A CA 1
ATOM 657 C C . ALA A 1 86 ? 7.584 -8.599 -7.923 1.00 93.38 86 ALA A C 1
ATOM 659 O O . ALA A 1 86 ? 7.509 -8.541 -9.151 1.00 93.38 86 ALA A O 1
ATOM 660 N N . LYS A 1 87 ? 8.084 -7.603 -7.182 1.00 92.25 87 LYS A N 1
ATOM 661 C CA . LYS A 1 87 ? 8.762 -6.429 -7.737 1.00 92.25 87 LYS A CA 1
ATOM 662 C C . LYS A 1 87 ? 9.543 -5.724 -6.640 1.00 92.25 87 LYS A C 1
ATOM 664 O O . LYS A 1 87 ? 8.952 -5.255 -5.666 1.00 92.25 87 LYS A O 1
ATOM 669 N N . MET A 1 88 ? 10.849 -5.558 -6.821 1.00 90.88 88 MET A N 1
ATOM 670 C CA . MET A 1 88 ? 11.705 -4.932 -5.806 1.00 90.88 88 MET A CA 1
ATOM 671 C C . MET A 1 88 ? 11.284 -3.493 -5.462 1.00 90.88 88 MET A C 1
ATOM 673 O O . MET A 1 88 ? 11.398 -3.059 -4.318 1.00 90.88 88 MET A O 1
ATOM 677 N N . GLN A 1 89 ? 10.694 -2.782 -6.425 1.00 92.06 89 GLN A N 1
ATOM 678 C CA . GLN A 1 89 ? 10.131 -1.447 -6.228 1.00 92.06 89 GLN A CA 1
ATOM 679 C C . GLN A 1 89 ? 9.029 -1.402 -5.154 1.00 92.06 89 GLN A C 1
ATOM 681 O O . GLN A 1 89 ? 8.832 -0.366 -4.539 1.00 92.06 89 GLN A O 1
ATOM 686 N N . SER A 1 90 ? 8.338 -2.514 -4.888 1.00 95.19 90 SER A N 1
ATOM 687 C CA . SER A 1 90 ? 7.242 -2.589 -3.909 1.00 95.19 90 SER A CA 1
ATOM 688 C C . SER A 1 90 ? 7.692 -2.887 -2.467 1.00 95.19 90 SER A C 1
ATOM 690 O O . SER A 1 90 ? 6.886 -2.833 -1.535 1.00 95.19 90 SER A O 1
ATOM 692 N N . VAL A 1 91 ? 8.990 -3.148 -2.259 1.00 95.50 91 VAL A N 1
ATOM 693 C CA . VAL A 1 91 ? 9.587 -3.459 -0.946 1.00 95.50 91 VAL A CA 1
ATOM 694 C C . VAL A 1 91 ? 9.395 -2.348 0.096 1.00 95.50 91 VAL A C 1
ATOM 696 O O . VAL A 1 91 ? 9.027 -2.689 1.221 1.00 95.50 91 VAL A O 1
ATOM 699 N N . PRO A 1 92 ? 9.572 -1.045 -0.213 1.00 97.12 92 PRO A N 1
ATOM 700 C CA . PRO A 1 92 ? 9.362 0.012 0.778 1.00 97.12 92 PRO A CA 1
ATOM 701 C C . PRO A 1 92 ? 7.936 0.007 1.344 1.00 97.12 92 PRO A C 1
ATOM 703 O O . PRO A 1 92 ? 7.745 0.180 2.544 1.00 97.12 92 PRO A O 1
ATOM 706 N N . ILE A 1 93 ? 6.936 -0.268 0.500 1.00 98.25 93 ILE A N 1
ATOM 707 C CA . ILE A 1 93 ? 5.525 -0.333 0.905 1.00 98.25 93 ILE A CA 1
ATOM 708 C C . ILE A 1 93 ? 5.282 -1.550 1.806 1.00 98.25 93 ILE A C 1
ATOM 710 O O . ILE A 1 93 ? 4.669 -1.420 2.867 1.00 98.25 93 ILE A O 1
ATOM 714 N N . ALA A 1 94 ? 5.795 -2.727 1.423 1.00 98.19 94 ALA A N 1
ATOM 715 C CA . ALA A 1 94 ? 5.712 -3.935 2.248 1.00 98.19 94 ALA A CA 1
ATOM 716 C C . ALA A 1 94 ? 6.354 -3.735 3.624 1.00 98.19 94 ALA A C 1
ATOM 718 O O . ALA A 1 94 ? 5.778 -4.127 4.641 1.00 98.19 94 ALA A O 1
ATOM 719 N N . PHE A 1 95 ? 7.518 -3.086 3.661 1.00 98.06 95 PHE A N 1
ATOM 720 C CA . PHE A 1 95 ? 8.219 -2.762 4.897 1.00 98.06 95 PHE A CA 1
ATOM 721 C C . PHE A 1 95 ? 7.387 -1.838 5.792 1.00 98.06 95 PHE A C 1
ATOM 723 O O . PHE A 1 95 ? 7.214 -2.126 6.975 1.00 98.06 95 PHE A O 1
ATOM 730 N N . SER A 1 96 ? 6.784 -0.785 5.236 1.00 98.50 96 SER A N 1
ATOM 731 C CA . SER A 1 96 ? 5.877 0.084 5.991 1.00 98.50 96 SER A CA 1
ATOM 732 C C . SER A 1 96 ? 4.688 -0.675 6.579 1.00 98.50 96 SER A C 1
ATOM 734 O O . SER A 1 96 ? 4.381 -0.497 7.758 1.00 98.50 96 SER A O 1
ATOM 736 N N . ILE A 1 97 ? 4.051 -1.561 5.805 1.00 98.56 97 ILE A N 1
ATOM 737 C CA . ILE A 1 97 ? 2.953 -2.408 6.302 1.00 98.56 97 ILE A CA 1
ATOM 738 C C . ILE A 1 97 ? 3.444 -3.334 7.428 1.00 98.56 97 ILE A C 1
ATOM 740 O O . ILE A 1 97 ? 2.749 -3.476 8.435 1.00 98.56 97 ILE A O 1
ATOM 744 N N . ALA A 1 98 ? 4.644 -3.915 7.309 1.00 98.50 98 ALA A N 1
ATOM 745 C CA . ALA A 1 98 ? 5.252 -4.729 8.363 1.00 98.50 98 ALA A CA 1
ATOM 746 C C . ALA A 1 98 ? 5.470 -3.924 9.654 1.00 98.50 98 ALA A C 1
ATOM 748 O O . ALA A 1 98 ? 5.068 -4.371 10.726 1.00 98.50 98 ALA A O 1
ATOM 749 N N . CYS A 1 99 ? 6.051 -2.724 9.566 1.00 98.44 99 CYS A N 1
ATOM 750 C CA . CYS A 1 99 ? 6.263 -1.851 10.723 1.00 98.44 99 CYS A CA 1
ATOM 751 C C . CYS A 1 99 ? 4.943 -1.472 11.404 1.00 98.44 99 CYS A C 1
ATOM 753 O O . CYS A 1 99 ? 4.839 -1.543 12.628 1.00 98.44 99 CYS A O 1
ATOM 755 N N . ILE A 1 100 ? 3.921 -1.122 10.619 1.00 98.31 100 ILE A N 1
ATOM 756 C CA . ILE A 1 100 ? 2.579 -0.809 11.128 1.00 98.31 100 ILE A CA 1
ATOM 757 C C . ILE A 1 100 ? 1.987 -2.018 11.854 1.00 98.31 100 ILE A C 1
ATOM 759 O O . ILE A 1 100 ? 1.483 -1.886 12.969 1.00 98.31 100 ILE A O 1
ATOM 763 N N . PHE A 1 101 ? 2.080 -3.208 11.257 1.00 98.00 101 PHE A N 1
ATOM 764 C CA . PHE A 1 101 ? 1.622 -4.440 11.888 1.00 98.00 101 PHE A CA 1
ATOM 765 C C . PHE A 1 101 ? 2.346 -4.713 13.209 1.00 98.00 101 PHE A C 1
ATOM 767 O O . PHE A 1 101 ? 1.686 -4.974 14.212 1.00 98.00 101 PHE A O 1
ATOM 774 N N . LEU A 1 102 ? 3.678 -4.628 13.233 1.00 97.50 102 LEU A N 1
ATOM 775 C CA . LEU A 1 102 ? 4.475 -4.867 14.438 1.00 97.50 102 LEU A CA 1
ATOM 776 C C . LEU A 1 102 ? 4.145 -3.861 15.544 1.00 97.50 102 LEU A C 1
ATOM 778 O O . LEU A 1 102 ? 4.048 -4.246 16.709 1.00 97.50 102 LEU A O 1
ATOM 782 N N . HIS A 1 103 ? 3.901 -2.600 15.186 1.00 96.06 103 HIS A N 1
ATOM 783 C CA . HIS A 1 103 ? 3.451 -1.586 16.132 1.00 96.06 103 HIS A CA 1
ATOM 784 C C . HIS A 1 103 ? 2.062 -1.916 16.704 1.00 96.06 103 HIS A C 1
ATOM 786 O O . HIS A 1 103 ? 1.876 -1.892 17.919 1.00 96.06 103 HIS A O 1
ATOM 792 N N . ILE A 1 104 ? 1.098 -2.319 15.867 1.00 94.69 104 ILE A N 1
ATOM 793 C CA . ILE A 1 104 ? -0.228 -2.767 16.334 1.00 94.69 104 ILE A CA 1
ATOM 794 C C . ILE A 1 104 ? -0.108 -4.020 17.215 1.00 94.69 104 ILE A C 1
ATOM 796 O O . ILE A 1 104 ? -0.755 -4.103 18.258 1.00 94.69 104 ILE A O 1
ATOM 800 N N . LEU A 1 105 ? 0.722 -4.990 16.823 1.00 94.81 105 LEU A N 1
ATOM 801 C CA . LEU A 1 105 ? 0.976 -6.212 17.586 1.00 94.81 105 LEU A CA 1
ATOM 802 C C . LEU A 1 105 ? 1.545 -5.887 18.972 1.00 94.81 105 LEU A C 1
ATOM 804 O O . LEU A 1 105 ? 1.090 -6.464 19.959 1.00 94.81 105 LEU A O 1
ATOM 808 N N . TRP A 1 106 ? 2.497 -4.956 19.053 1.00 92.94 106 TRP A N 1
ATOM 809 C CA . TRP A 1 106 ? 3.057 -4.474 20.315 1.00 92.94 106 TRP A CA 1
ATOM 810 C C . TRP A 1 106 ? 1.979 -3.867 21.219 1.00 92.94 106 TRP A C 1
ATOM 812 O O . TRP A 1 106 ? 1.863 -4.259 22.376 1.00 92.94 106 TRP A O 1
ATOM 822 N N . LEU A 1 107 ? 1.139 -2.979 20.678 1.00 90.12 107 LEU A N 1
ATOM 823 C CA . LEU A 1 107 ? 0.092 -2.297 21.447 1.00 90.12 107 LEU A CA 1
ATOM 824 C C . LEU A 1 107 ? -1.028 -3.231 21.927 1.00 90.12 107 LEU A C 1
ATOM 826 O O . LEU A 1 107 ? -1.607 -2.995 22.984 1.00 90.12 107 LEU A O 1
ATOM 830 N N . LYS A 1 108 ? -1.365 -4.277 21.160 1.00 88.12 108 LYS A N 1
ATOM 831 C CA . LYS A 1 108 ? -2.470 -5.195 21.498 1.00 88.12 108 LYS A CA 1
ATOM 832 C C . LYS A 1 108 ? -2.045 -6.422 22.304 1.00 88.12 108 LYS A C 1
ATOM 834 O O . LYS A 1 108 ? -2.910 -7.119 22.831 1.00 88.12 108 LYS A O 1
ATOM 839 N N . SER A 1 109 ? -0.754 -6.734 22.380 1.00 86.38 109 SER A N 1
ATOM 840 C CA . SER A 1 109 ? -0.294 -7.937 23.076 1.00 86.38 109 SER A CA 1
ATOM 841 C C . SER A 1 109 ? -0.313 -7.746 24.589 1.00 86.38 109 SER A C 1
ATOM 843 O O . SER A 1 109 ? 0.547 -7.077 25.149 1.00 86.38 109 SER A O 1
ATOM 845 N N . SER A 1 110 ? -1.260 -8.393 25.269 1.00 81.56 110 SER A N 1
ATOM 846 C CA . SER A 1 110 ? -1.387 -8.316 26.733 1.00 81.56 110 SER A CA 1
ATOM 847 C C . SER A 1 110 ? -0.337 -9.157 27.471 1.00 81.56 110 SER A C 1
ATOM 849 O O . SER A 1 110 ? 0.070 -8.813 28.575 1.00 81.56 110 SER A O 1
ATOM 851 N N . ALA A 1 111 ? 0.117 -10.263 26.868 1.00 89.00 111 ALA A N 1
ATOM 852 C CA . ALA A 1 111 ? 1.071 -11.192 27.473 1.00 89.00 111 ALA A CA 1
ATOM 853 C C . ALA A 1 111 ? 2.299 -11.425 26.581 1.00 89.00 111 ALA A C 1
ATOM 855 O O . ALA A 1 111 ? 2.176 -11.657 25.375 1.00 89.00 111 ALA A O 1
ATOM 856 N N . ARG A 1 112 ? 3.492 -11.480 27.196 1.00 88.88 112 ARG A N 1
ATOM 857 C CA . ARG A 1 112 ? 4.770 -11.720 26.490 1.00 88.88 112 ARG A CA 1
ATOM 858 C C . ARG A 1 112 ? 4.754 -13.002 25.651 1.00 88.88 112 ARG A C 1
ATOM 860 O O . ARG A 1 112 ? 5.231 -13.000 24.522 1.00 88.88 112 ARG A O 1
ATOM 867 N N . GLY A 1 113 ? 4.161 -14.082 26.162 1.00 89.88 113 GLY A N 1
ATOM 868 C CA . GLY A 1 113 ? 4.063 -15.349 25.429 1.00 89.88 113 GLY A CA 1
ATOM 869 C C . GLY A 1 113 ? 3.219 -15.253 24.151 1.00 89.88 113 GLY A C 1
ATOM 870 O O . GLY A 1 113 ? 3.575 -15.842 23.133 1.00 89.88 113 GLY A O 1
ATOM 871 N N . GLN A 1 114 ? 2.130 -14.479 24.171 1.00 88.75 114 GLN A N 1
ATOM 872 C CA . GLN A 1 114 ? 1.292 -14.248 22.990 1.00 88.75 114 GLN A CA 1
ATOM 873 C C . GLN A 1 114 ? 2.023 -13.400 21.944 1.00 88.75 114 GLN A C 1
ATOM 875 O O . GLN A 1 114 ? 1.967 -13.721 20.754 1.00 88.75 114 GLN A O 1
ATOM 880 N N . PHE A 1 115 ? 2.739 -12.365 22.394 1.00 92.69 115 PHE A N 1
ATOM 881 C CA . PHE A 1 115 ? 3.575 -11.530 21.535 1.00 92.69 115 PHE A CA 1
ATOM 882 C C . PHE A 1 115 ? 4.628 -12.370 20.805 1.00 92.69 115 PHE A C 1
ATOM 884 O O . PHE A 1 115 ? 4.665 -12.367 19.578 1.00 92.69 115 PHE A O 1
ATOM 891 N N . ILE A 1 116 ? 5.415 -13.167 21.540 1.00 94.69 116 ILE A N 1
ATOM 892 C CA . ILE A 1 116 ? 6.481 -14.008 20.967 1.00 94.69 116 ILE A CA 1
ATOM 893 C C . ILE A 1 116 ? 5.913 -15.021 19.967 1.00 94.69 116 ILE A C 1
ATOM 895 O O . ILE A 1 116 ? 6.465 -15.180 18.883 1.00 94.69 116 ILE A O 1
ATOM 899 N N . ARG A 1 117 ? 4.788 -15.679 20.284 1.00 94.19 117 ARG A N 1
ATOM 900 C CA . ARG A 1 117 ? 4.136 -16.627 19.360 1.00 94.19 117 ARG A CA 1
ATOM 901 C C . ARG A 1 117 ? 3.679 -15.953 18.065 1.00 94.19 117 ARG A C 1
ATOM 903 O O . ARG A 1 117 ? 3.871 -16.514 16.990 1.00 94.19 117 ARG A O 1
ATOM 910 N N . SER A 1 118 ? 3.095 -14.762 18.167 1.00 95.25 118 SER A N 1
ATOM 911 C CA . SER A 1 118 ? 2.640 -13.986 17.006 1.00 95.25 118 SER A CA 1
ATOM 912 C C . SER A 1 118 ? 3.822 -13.507 16.162 1.00 95.25 118 SER A C 1
ATOM 914 O O . SER A 1 118 ? 3.793 -13.603 14.938 1.00 95.25 118 SER A O 1
ATOM 916 N N . LEU A 1 119 ? 4.889 -13.048 16.819 1.00 96.88 119 LEU A N 1
ATOM 917 C CA . LEU A 1 119 ? 6.125 -12.614 16.178 1.00 96.88 119 LEU A CA 1
ATOM 918 C C . LEU A 1 119 ? 6.808 -13.772 15.441 1.00 96.88 119 LEU A C 1
ATOM 920 O O . LEU A 1 119 ? 7.199 -13.624 14.286 1.00 96.88 119 LEU A O 1
ATOM 924 N N . ALA A 1 120 ? 6.880 -14.945 16.075 1.00 97.25 120 ALA A N 1
ATOM 925 C CA . ALA A 1 120 ? 7.393 -16.160 15.457 1.00 97.25 120 ALA A CA 1
ATOM 926 C C . ALA A 1 120 ? 6.555 -16.562 14.236 1.00 97.25 120 ALA A C 1
ATOM 928 O O . ALA A 1 120 ? 7.118 -16.820 13.177 1.00 97.25 120 ALA A O 1
ATOM 929 N N . ALA A 1 121 ? 5.221 -16.551 14.340 1.00 97.50 121 ALA A N 1
ATOM 930 C CA . ALA A 1 121 ? 4.341 -16.837 13.205 1.00 97.50 121 ALA A CA 1
ATOM 931 C C . ALA A 1 121 ? 4.571 -15.864 12.034 1.00 97.50 121 ALA A C 1
ATOM 933 O O . ALA A 1 121 ? 4.647 -16.299 10.887 1.00 97.50 121 ALA A O 1
ATOM 934 N N . PHE A 1 122 ? 4.731 -14.568 12.320 1.00 98.19 122 PHE A N 1
ATOM 935 C CA . PHE A 1 122 ? 5.023 -13.551 11.311 1.00 98.19 122 PHE A CA 1
ATOM 936 C C . PHE A 1 122 ? 6.347 -13.831 10.591 1.00 98.19 122 PHE A C 1
ATOM 938 O O . PHE A 1 122 ? 6.365 -13.962 9.368 1.00 98.19 122 PHE A O 1
ATOM 945 N N . PHE A 1 123 ? 7.447 -13.980 11.336 1.00 98.06 123 PHE A N 1
ATOM 946 C CA . PHE A 1 123 ? 8.768 -14.197 10.742 1.00 98.06 123 PHE A CA 1
ATOM 947 C C . PHE A 1 123 ? 8.900 -15.550 10.044 1.00 98.06 123 PHE A C 1
ATOM 949 O O . PHE A 1 123 ? 9.541 -15.616 8.999 1.00 98.06 123 PHE A O 1
ATOM 956 N N . LEU A 1 124 ? 8.255 -16.608 10.548 1.00 98.06 124 LEU A N 1
ATOM 957 C CA . LEU A 1 124 ? 8.178 -17.887 9.837 1.00 98.06 124 LEU A CA 1
ATOM 958 C C . LEU A 1 124 ? 7.512 -17.719 8.468 1.00 98.06 124 LEU A C 1
ATOM 960 O O . LEU A 1 124 ? 8.002 -18.270 7.486 1.00 98.06 124 LEU A O 1
ATOM 964 N N . GLY A 1 125 ? 6.444 -16.919 8.386 1.00 97.44 125 GLY A N 1
ATOM 965 C CA . GLY A 1 125 ? 5.824 -16.561 7.113 1.00 97.44 125 GLY A CA 1
ATOM 966 C C . GLY A 1 125 ? 6.794 -15.821 6.188 1.00 97.44 125 GLY A C 1
ATOM 967 O O . GLY A 1 125 ? 6.978 -16.237 5.046 1.00 97.44 125 GLY A O 1
ATOM 968 N N . VAL A 1 126 ? 7.449 -14.765 6.689 1.00 97.12 126 VAL A N 1
ATOM 969 C CA . VAL A 1 126 ? 8.407 -13.944 5.914 1.00 97.12 126 VAL A CA 1
ATOM 970 C C . VAL A 1 126 ? 9.549 -14.789 5.349 1.00 97.12 126 VAL A C 1
ATOM 972 O O . VAL A 1 126 ? 9.913 -14.642 4.183 1.00 97.12 126 VAL A O 1
ATOM 975 N N . ILE A 1 127 ? 10.115 -15.675 6.168 1.00 97.44 127 ILE A N 1
ATOM 976 C CA . ILE A 1 127 ? 11.275 -16.488 5.797 1.00 97.44 127 ILE A CA 1
ATOM 977 C C . ILE A 1 127 ? 10.886 -17.591 4.812 1.00 97.44 127 ILE A C 1
ATOM 979 O O . ILE A 1 127 ? 11.671 -17.879 3.913 1.00 97.44 127 ILE A O 1
ATOM 983 N N . LEU A 1 128 ? 9.696 -18.191 4.941 1.00 97.25 128 LEU A N 1
ATOM 984 C CA . LEU A 1 128 ? 9.314 -19.366 4.156 1.00 97.25 128 LEU A CA 1
ATOM 985 C C . LEU A 1 128 ? 9.436 -19.133 2.645 1.00 97.25 128 LEU A C 1
ATOM 987 O O . LEU A 1 128 ? 10.057 -19.941 1.962 1.00 97.25 128 LEU A O 1
ATOM 991 N N . PHE A 1 129 ? 8.885 -18.038 2.115 1.00 93.56 129 PHE A N 1
ATOM 992 C CA . PHE A 1 129 ? 8.941 -17.793 0.670 1.00 93.56 129 PHE A CA 1
ATOM 993 C C . PHE A 1 129 ? 10.375 -17.534 0.190 1.00 93.56 129 PHE A C 1
ATOM 995 O O . PHE A 1 129 ? 10.816 -18.128 -0.790 1.00 93.56 129 PHE A O 1
ATOM 1002 N N . SER A 1 130 ? 11.131 -16.712 0.920 1.00 92.50 130 SER A N 1
ATOM 1003 C CA . SER A 1 130 ? 12.541 -16.446 0.617 1.00 92.50 130 SER A CA 1
ATOM 1004 C C . SER A 1 130 ? 13.382 -17.724 0.640 1.00 92.50 130 SER A C 1
ATOM 1006 O O . SER A 1 130 ? 14.208 -17.930 -0.244 1.00 92.50 130 SER A O 1
ATOM 1008 N N . ALA A 1 131 ? 13.142 -18.614 1.605 1.00 95.69 131 ALA A N 1
ATOM 1009 C CA . ALA A 1 131 ? 13.819 -19.903 1.697 1.00 95.69 131 ALA A CA 1
ATOM 1010 C C . ALA A 1 131 ? 13.485 -20.813 0.506 1.00 95.69 131 ALA A C 1
ATOM 1012 O O . ALA A 1 131 ? 14.385 -21.456 -0.029 1.00 95.69 131 ALA A O 1
ATOM 1013 N N . LEU A 1 132 ? 12.226 -20.829 0.048 1.00 95.75 132 LEU A N 1
ATOM 1014 C CA . LEU A 1 132 ? 11.824 -21.568 -1.155 1.00 95.75 132 LEU A CA 1
ATOM 1015 C C . LEU A 1 132 ? 12.528 -21.038 -2.411 1.00 95.75 132 LEU A C 1
ATOM 1017 O O . LEU A 1 132 ? 12.989 -21.834 -3.226 1.00 95.75 132 LEU A O 1
ATOM 1021 N N . VAL A 1 133 ? 12.657 -19.714 -2.550 1.00 94.31 133 VAL A N 1
ATOM 1022 C CA . VAL A 1 133 ? 13.391 -19.107 -3.672 1.00 94.31 133 VAL A CA 1
ATOM 1023 C C . VAL A 1 133 ? 14.872 -19.466 -3.607 1.00 94.31 133 VAL A C 1
ATOM 1025 O O . VAL A 1 133 ? 15.422 -19.929 -4.599 1.00 94.31 133 VAL A O 1
ATOM 1028 N N . VAL A 1 134 ? 15.522 -19.315 -2.452 1.00 94.19 134 VAL A N 1
ATOM 1029 C CA . VAL A 1 134 ? 16.943 -19.672 -2.295 1.00 94.19 134 VAL A CA 1
ATOM 1030 C C . VAL A 1 134 ? 17.174 -21.154 -2.593 1.00 94.19 134 VAL A C 1
ATOM 1032 O O . VAL A 1 134 ? 18.098 -21.488 -3.329 1.00 94.19 134 VAL A O 1
ATOM 1035 N N . LEU A 1 135 ? 16.309 -22.040 -2.093 1.00 96.44 135 LEU A N 1
ATOM 1036 C CA . LEU A 1 135 ? 16.377 -23.471 -2.383 1.00 96.44 135 LEU A CA 1
ATOM 1037 C C . LEU A 1 135 ? 16.266 -23.747 -3.889 1.00 96.44 135 LEU A C 1
ATOM 1039 O O . LEU A 1 135 ? 17.071 -24.501 -4.429 1.00 96.44 135 LEU A O 1
ATOM 1043 N N . TYR A 1 136 ? 15.312 -23.107 -4.570 1.00 96.44 136 TYR A N 1
ATOM 1044 C CA . TYR A 1 136 ? 15.172 -23.188 -6.024 1.00 96.44 136 TYR A CA 1
ATOM 1045 C C . TYR A 1 136 ? 16.457 -22.736 -6.738 1.00 96.44 136 TYR A C 1
ATOM 1047 O O . TYR A 1 136 ? 16.980 -23.458 -7.584 1.00 96.44 136 TYR A O 1
ATOM 1055 N N . LEU A 1 137 ? 17.025 -21.590 -6.355 1.00 96.38 137 LEU A N 1
ATOM 1056 C CA . LEU A 1 137 ? 18.248 -21.063 -6.969 1.00 96.38 137 LEU A CA 1
ATOM 1057 C C . LEU A 1 137 ? 19.453 -22.000 -6.798 1.00 96.38 137 LEU A C 1
ATOM 1059 O O . LEU A 1 137 ? 20.257 -22.121 -7.722 1.00 96.38 137 LEU A O 1
ATOM 1063 N N . ILE A 1 138 ? 19.562 -22.670 -5.646 1.00 96.00 138 ILE A N 1
ATOM 1064 C CA . ILE A 1 138 ? 20.622 -23.646 -5.363 1.00 96.00 138 ILE A CA 1
ATOM 1065 C C . ILE A 1 138 ? 20.435 -24.907 -6.212 1.00 96.00 138 ILE A C 1
ATOM 1067 O O . ILE A 1 138 ? 21.375 -25.321 -6.886 1.00 96.00 138 ILE A O 1
ATOM 1071 N N . ILE A 1 139 ? 19.228 -25.489 -6.230 1.00 97.75 139 ILE A N 1
ATOM 1072 C CA . ILE A 1 139 ? 18.927 -26.720 -6.987 1.00 97.75 139 ILE A CA 1
ATOM 1073 C C . ILE A 1 139 ? 19.266 -26.553 -8.472 1.00 97.75 139 ILE A C 1
ATOM 1075 O O . ILE A 1 139 ? 19.830 -27.459 -9.080 1.00 97.75 139 ILE A O 1
ATOM 1079 N N . PHE A 1 140 ? 18.956 -25.390 -9.047 1.00 97.44 140 PHE A N 1
ATOM 1080 C CA . PHE A 1 140 ? 19.200 -25.107 -10.462 1.00 97.44 140 PHE A CA 1
ATOM 1081 C C . PHE A 1 140 ? 20.541 -24.408 -10.737 1.00 97.44 140 PHE A C 1
ATOM 1083 O O . PHE A 1 140 ? 20.833 -24.119 -11.892 1.00 97.44 140 PHE A O 1
ATOM 1090 N N . SER A 1 141 ? 21.365 -24.151 -9.712 1.00 95.81 141 SER A N 1
ATOM 1091 C CA . SER A 1 141 ? 22.684 -23.499 -9.838 1.00 95.81 141 SER A CA 1
ATOM 1092 C C . SER A 1 141 ? 22.654 -22.151 -10.577 1.00 95.81 141 SER A C 1
ATOM 1094 O O . SER A 1 141 ? 23.554 -21.816 -11.340 1.00 95.81 141 SER A O 1
ATOM 1096 N N . ILE A 1 142 ? 21.609 -21.357 -10.335 1.00 96.00 142 ILE A N 1
ATOM 1097 C CA . ILE A 1 142 ? 21.390 -20.031 -10.951 1.00 96.00 142 ILE A CA 1
ATOM 1098 C C . ILE A 1 142 ? 21.514 -18.882 -9.941 1.00 96.00 142 ILE A C 1
ATOM 1100 O O . ILE A 1 142 ? 21.074 -17.763 -10.206 1.00 96.00 142 ILE A O 1
ATOM 1104 N N . TYR A 1 143 ? 22.098 -19.148 -8.770 1.00 93.38 143 TYR A N 1
ATOM 1105 C CA . TYR A 1 143 ? 22.248 -18.164 -7.699 1.00 93.38 143 TYR A CA 1
ATOM 1106 C C . TYR A 1 143 ? 23.017 -16.913 -8.148 1.00 93.38 143 TYR A C 1
ATOM 1108 O O . TYR A 1 143 ? 22.521 -15.803 -7.961 1.00 93.38 143 TYR A O 1
ATOM 1116 N N . ASP A 1 144 ? 24.171 -17.081 -8.798 1.00 92.44 144 ASP A N 1
ATOM 1117 C CA . ASP A 1 144 ? 25.004 -15.950 -9.233 1.00 92.44 144 ASP A CA 1
ATOM 1118 C C . ASP A 1 144 ? 24.280 -15.091 -10.277 1.00 92.44 144 ASP A C 1
ATOM 1120 O O . ASP A 1 144 ? 24.240 -13.865 -10.179 1.00 92.44 144 ASP A O 1
ATOM 1124 N N . ALA A 1 145 ? 23.606 -15.742 -11.231 1.00 92.00 145 ALA A N 1
ATOM 1125 C CA . ALA A 1 145 ? 22.802 -15.058 -12.237 1.00 92.00 145 ALA A CA 1
ATOM 1126 C C . ALA A 1 145 ? 21.654 -14.254 -11.605 1.00 92.00 145 ALA A C 1
ATOM 1128 O O . ALA A 1 145 ? 21.395 -13.123 -12.026 1.00 92.00 145 ALA A O 1
ATOM 1129 N N . PHE A 1 146 ? 20.989 -14.807 -10.584 1.00 92.44 146 PHE A N 1
ATOM 1130 C CA . PHE A 1 146 ? 19.966 -14.101 -9.814 1.00 92.44 146 PHE A CA 1
ATOM 1131 C C . PHE A 1 146 ? 20.554 -12.909 -9.058 1.00 92.44 146 PHE A C 1
ATOM 1133 O O . PHE A 1 146 ? 19.992 -11.816 -9.116 1.00 92.44 146 PHE A O 1
ATOM 1140 N N . TRP A 1 147 ? 21.684 -13.082 -8.377 1.00 90.44 147 TRP A N 1
ATOM 1141 C CA . TRP A 1 147 ? 22.307 -12.002 -7.620 1.00 90.44 147 TRP A CA 1
ATOM 1142 C C . TRP A 1 147 ? 22.657 -10.815 -8.523 1.00 90.44 147 TRP A C 1
ATOM 1144 O O . TRP A 1 147 ? 22.187 -9.699 -8.290 1.00 90.44 147 TRP A O 1
ATOM 1154 N N . THR A 1 148 ? 23.380 -11.061 -9.614 1.00 87.44 148 THR A N 1
ATOM 1155 C CA . THR A 1 148 ? 23.785 -10.000 -10.542 1.00 87.44 148 THR A CA 1
ATOM 1156 C C . THR A 1 148 ? 22.589 -9.402 -11.286 1.00 87.44 148 THR A C 1
ATOM 1158 O O . THR A 1 148 ? 22.418 -8.185 -11.328 1.00 87.44 148 THR A O 1
ATOM 1161 N N . SER A 1 149 ? 21.715 -10.232 -11.861 1.00 86.75 149 SER A N 1
ATOM 1162 C CA . SER A 1 149 ? 20.659 -9.735 -12.761 1.00 86.75 149 SER A CA 1
ATOM 1163 C C . SER A 1 149 ? 19.428 -9.214 -12.028 1.00 86.75 149 SER A C 1
ATOM 1165 O O . SER A 1 149 ? 18.745 -8.327 -12.530 1.00 86.75 149 SER A O 1
ATOM 1167 N N . TYR A 1 150 ? 19.113 -9.754 -10.850 1.00 88.44 150 TYR A N 1
ATOM 1168 C CA . TYR A 1 150 ? 17.933 -9.352 -10.090 1.00 88.44 150 TYR A CA 1
ATOM 1169 C C . TYR A 1 150 ? 18.290 -8.375 -8.973 1.00 88.44 150 TYR A C 1
ATOM 1171 O O . TYR A 1 150 ? 17.722 -7.286 -8.921 1.00 88.44 150 TYR A O 1
ATOM 1179 N N . ILE A 1 151 ? 19.234 -8.723 -8.095 1.00 88.94 151 ILE A N 1
ATOM 1180 C CA . ILE A 1 151 ? 19.539 -7.910 -6.908 1.00 88.94 151 ILE A CA 1
ATOM 1181 C C . ILE A 1 151 ? 20.375 -6.683 -7.281 1.00 88.94 151 ILE A C 1
ATOM 1183 O O . ILE A 1 151 ? 19.939 -5.554 -7.040 1.00 88.94 151 ILE A O 1
ATOM 1187 N N . GLU A 1 152 ? 21.541 -6.873 -7.900 1.00 84.25 152 GLU A N 1
ATOM 1188 C CA . GLU A 1 152 ? 22.460 -5.769 -8.211 1.00 84.25 152 GLU A CA 1
ATOM 1189 C C . GLU A 1 152 ? 21.864 -4.798 -9.229 1.00 84.25 152 GLU A C 1
ATOM 1191 O O . GLU A 1 152 ? 21.913 -3.584 -9.019 1.00 84.25 152 GLU A O 1
ATOM 1196 N N . GLN A 1 153 ? 21.230 -5.292 -10.296 1.00 80.31 153 GLN A N 1
ATOM 1197 C CA . GLN A 1 153 ? 20.612 -4.403 -11.282 1.00 80.31 153 GLN A CA 1
ATOM 1198 C C . GLN A 1 153 ? 19.494 -3.543 -10.679 1.00 80.31 153 GLN A C 1
ATOM 1200 O O . GLN A 1 153 ? 19.460 -2.342 -10.941 1.00 80.31 153 GLN A O 1
ATOM 1205 N N . ASN A 1 154 ? 18.605 -4.097 -9.844 1.00 81.06 154 ASN A N 1
ATOM 1206 C CA . ASN A 1 154 ? 17.526 -3.310 -9.231 1.00 81.06 154 ASN A CA 1
ATOM 1207 C C . ASN A 1 154 ? 18.036 -2.339 -8.151 1.00 81.06 154 ASN A C 1
ATOM 1209 O O . ASN A 1 154 ? 17.539 -1.213 -8.062 1.00 81.06 154 ASN A O 1
ATOM 1213 N N . LEU A 1 155 ? 19.018 -2.741 -7.337 1.00 76.25 155 LEU A N 1
ATOM 1214 C CA . LEU A 1 155 ? 19.537 -1.913 -6.241 1.00 76.25 155 LEU A CA 1
ATOM 1215 C C . LEU A 1 155 ? 20.546 -0.867 -6.690 1.00 76.25 155 LEU A C 1
ATOM 1217 O O . LEU A 1 155 ? 20.510 0.257 -6.190 1.00 76.25 155 LEU A O 1
ATOM 1221 N N . LEU A 1 156 ? 21.457 -1.220 -7.589 1.00 67.19 156 LEU A N 1
ATOM 1222 C CA . LEU A 1 156 ? 22.584 -0.375 -7.961 1.00 67.19 156 LEU A CA 1
ATOM 1223 C C . LEU A 1 156 ? 22.299 0.316 -9.283 1.00 67.19 156 LEU A C 1
ATOM 1225 O O . LEU A 1 156 ? 22.234 1.537 -9.310 1.00 67.19 156 LEU A O 1
ATOM 1229 N N . ILE A 1 157 ? 22.051 -0.430 -10.357 1.00 58.50 157 ILE A N 1
ATOM 1230 C CA . ILE A 1 157 ? 22.088 0.126 -11.718 1.00 58.50 157 ILE A CA 1
ATOM 1231 C C . ILE A 1 157 ? 20.808 0.901 -12.050 1.00 58.50 157 ILE A C 1
ATOM 1233 O O . ILE A 1 157 ? 20.874 2.095 -12.333 1.00 58.50 157 ILE A O 1
ATOM 1237 N N . TYR A 1 158 ? 19.629 0.290 -11.920 1.00 60.38 158 TYR A N 1
ATOM 1238 C CA . TYR A 1 158 ? 18.357 0.976 -12.177 1.00 60.38 158 TYR A CA 1
ATOM 1239 C C . TYR A 1 158 ? 18.085 2.095 -11.174 1.00 60.38 158 TYR A C 1
ATOM 1241 O O . TYR A 1 158 ? 17.450 3.090 -11.515 1.00 60.38 158 TYR A O 1
ATOM 1249 N N . SER A 1 159 ? 18.596 1.970 -9.945 1.00 57.47 159 SER A N 1
ATOM 1250 C CA . SER A 1 159 ? 18.421 3.002 -8.926 1.00 57.47 159 SER A CA 1
ATOM 1251 C C . SER A 1 159 ? 19.397 4.174 -9.066 1.00 57.47 159 SER A C 1
ATOM 1253 O O . SER A 1 159 ? 19.137 5.228 -8.491 1.00 57.47 159 SER A O 1
ATOM 1255 N N . THR A 1 160 ? 20.487 4.067 -9.829 1.00 56.59 160 THR A N 1
ATOM 1256 C CA . THR A 1 160 ? 21.459 5.166 -10.007 1.00 56.59 160 THR A CA 1
ATOM 1257 C C . THR A 1 160 ? 21.455 5.754 -11.417 1.00 56.59 160 THR A C 1
ATOM 1259 O O . THR A 1 160 ? 21.587 6.972 -11.541 1.00 56.59 160 THR A O 1
ATOM 1262 N N . HIS A 1 161 ? 21.210 4.937 -12.444 1.00 53.12 161 HIS A N 1
ATOM 1263 C CA . HIS A 1 161 ? 21.385 5.303 -13.854 1.00 53.12 161 HIS A CA 1
ATOM 1264 C C . HIS A 1 161 ? 20.086 5.367 -14.680 1.00 53.12 161 HIS A C 1
ATOM 1266 O O . HIS A 1 161 ? 20.132 5.783 -15.835 1.00 53.12 161 HIS A O 1
ATOM 1272 N N . GLY A 1 162 ? 18.930 4.989 -14.116 1.00 54.84 162 GLY A N 1
ATOM 1273 C CA . GLY A 1 162 ? 17.668 4.911 -14.867 1.00 54.84 162 GLY A CA 1
ATOM 1274 C C . GLY A 1 162 ? 17.686 3.838 -15.970 1.00 54.84 162 GLY A C 1
ATOM 1275 O O . GLY A 1 162 ? 18.686 3.150 -16.192 1.00 54.84 162 GLY A O 1
ATOM 1276 N N . LEU A 1 163 ? 16.559 3.646 -16.660 1.00 49.09 163 LEU A N 1
ATOM 1277 C CA . LEU A 1 163 ? 16.478 2.742 -17.817 1.00 49.09 163 LEU A CA 1
ATOM 1278 C C . LEU A 1 163 ? 17.176 3.403 -19.020 1.00 49.09 163 LEU A C 1
ATOM 1280 O O . LEU A 1 163 ? 16.594 4.259 -19.678 1.00 49.09 163 LEU A O 1
ATOM 1284 N N . GLY A 1 164 ? 18.436 3.034 -19.285 1.00 50.00 164 GLY A N 1
ATOM 1285 C CA . GLY A 1 164 ? 19.184 3.524 -20.455 1.00 50.00 164 GLY A CA 1
ATOM 1286 C C . GLY A 1 164 ? 20.700 3.661 -20.296 1.00 50.00 164 GLY A C 1
ATOM 1287 O O . GLY A 1 164 ? 21.371 3.960 -21.277 1.00 50.00 164 GLY A O 1
ATOM 1288 N N . GLY A 1 165 ? 21.265 3.450 -19.101 1.00 45.38 165 GLY A N 1
ATOM 1289 C CA . GLY A 1 165 ? 22.723 3.392 -18.920 1.00 45.38 165 GLY A CA 1
ATOM 1290 C C . GLY A 1 165 ? 23.471 4.704 -19.191 1.00 45.38 165 GLY A C 1
ATOM 1291 O O . GLY A 1 165 ? 24.700 4.694 -19.246 1.00 45.38 165 GLY A O 1
ATOM 1292 N N . ASN A 1 166 ? 22.773 5.838 -19.331 1.00 44.50 166 ASN A N 1
ATOM 1293 C CA . ASN A 1 166 ? 23.452 7.125 -19.379 1.00 44.50 166 ASN A CA 1
ATOM 1294 C C . ASN A 1 166 ? 24.091 7.386 -18.007 1.00 44.50 166 ASN A C 1
ATOM 1296 O O . ASN A 1 166 ? 23.432 7.410 -16.969 1.00 44.50 166 ASN A O 1
ATOM 1300 N N . LEU A 1 167 ? 25.413 7.556 -18.021 1.00 47.81 167 LEU A N 1
ATOM 1301 C CA . LEU A 1 167 ? 26.297 7.708 -16.859 1.00 47.81 167 LEU A CA 1
ATOM 1302 C C . LEU A 1 167 ? 26.003 8.958 -16.005 1.00 47.81 167 LEU A C 1
ATOM 1304 O O . LEU A 1 167 ? 26.648 9.173 -14.979 1.00 47.81 167 LEU A O 1
ATOM 1308 N N . THR A 1 168 ? 25.030 9.785 -16.390 1.00 51.44 168 THR A N 1
ATOM 1309 C CA . THR A 1 168 ? 24.600 10.956 -15.632 1.00 51.44 168 THR A CA 1
ATOM 1310 C C . THR A 1 168 ? 23.653 10.538 -14.511 1.00 51.44 168 THR A C 1
ATOM 1312 O O . THR A 1 168 ? 22.463 10.312 -14.718 1.00 51.44 168 THR A O 1
ATOM 1315 N N . GLN A 1 169 ? 24.190 10.453 -13.292 1.00 62.84 169 GLN A N 1
ATOM 1316 C CA . GLN A 1 169 ? 23.395 10.274 -12.078 1.00 62.84 169 GLN A CA 1
ATOM 1317 C C . GLN A 1 169 ? 22.293 11.343 -12.016 1.00 62.84 169 GLN A C 1
ATOM 1319 O O . GLN A 1 169 ? 22.560 12.522 -11.781 1.00 62.84 169 GLN A O 1
ATOM 1324 N N . VAL A 1 170 ? 21.038 10.940 -12.227 1.00 70.88 170 VAL A N 1
ATOM 1325 C CA . VAL A 1 170 ? 19.894 11.844 -12.064 1.00 70.88 170 VAL A CA 1
ATOM 1326 C C . VAL A 1 170 ? 19.774 12.168 -10.580 1.00 70.88 170 VAL A C 1
ATOM 1328 O O . VAL A 1 170 ? 19.534 11.265 -9.767 1.00 70.88 170 VAL A O 1
ATOM 1331 N N . SER A 1 171 ? 19.949 13.444 -10.226 1.00 84.62 171 SER A N 1
ATOM 1332 C CA . SER A 1 171 ? 19.871 13.906 -8.840 1.00 84.62 171 SER A CA 1
ATOM 1333 C C . SER A 1 171 ? 18.519 13.550 -8.222 1.00 84.62 171 SER A C 1
ATOM 1335 O O . SER A 1 171 ? 17.493 13.502 -8.902 1.00 84.62 171 SER A O 1
ATOM 1337 N N . PHE A 1 172 ? 18.489 13.311 -6.910 1.00 85.75 172 PHE A N 1
ATOM 1338 C CA . PHE A 1 172 ? 17.242 12.956 -6.227 1.00 85.75 172 PHE A CA 1
ATOM 1339 C C . PHE A 1 172 ? 16.150 14.027 -6.408 1.00 85.75 172 PHE A C 1
ATOM 1341 O O . PHE A 1 172 ? 14.985 13.689 -6.599 1.00 85.75 172 PHE A O 1
ATOM 1348 N N . LEU A 1 173 ? 16.534 15.309 -6.446 1.00 88.81 173 LEU A N 1
ATOM 1349 C CA . LEU A 1 173 ? 15.611 16.415 -6.708 1.00 88.81 173 LEU A CA 1
ATOM 1350 C C . LEU A 1 173 ? 15.009 16.349 -8.119 1.00 88.81 173 LEU A C 1
ATOM 1352 O O . LEU A 1 173 ? 13.810 16.554 -8.282 1.00 88.81 173 LEU A O 1
ATOM 1356 N N . ALA A 1 174 ? 15.805 15.998 -9.132 1.00 89.19 174 ALA A N 1
ATOM 1357 C CA . ALA A 1 174 ? 15.290 15.802 -10.484 1.00 89.19 174 ALA A CA 1
ATOM 1358 C C . ALA A 1 174 ? 14.277 14.646 -10.544 1.00 89.19 174 ALA A C 1
ATOM 1360 O O . ALA A 1 174 ? 13.264 14.757 -11.227 1.00 89.19 174 ALA A O 1
ATOM 1361 N N . ARG A 1 175 ? 14.478 13.575 -9.765 1.00 90.50 175 ARG A N 1
ATOM 1362 C CA . ARG A 1 175 ? 13.508 12.466 -9.664 1.00 90.50 175 ARG A CA 1
ATOM 1363 C C . ARG A 1 175 ? 12.204 12.887 -9.000 1.00 90.50 175 ARG A C 1
ATOM 1365 O O . ARG A 1 175 ? 11.144 12.443 -9.426 1.00 90.50 175 ARG A O 1
ATOM 1372 N N . ILE A 1 176 ? 12.276 13.751 -7.985 1.00 93.31 176 ILE A N 1
ATOM 1373 C CA . ILE A 1 176 ? 11.083 14.368 -7.391 1.00 93.31 176 ILE A CA 1
ATOM 1374 C C . ILE A 1 176 ? 10.345 15.193 -8.447 1.00 93.31 176 ILE A C 1
ATOM 1376 O O . ILE A 1 176 ? 9.134 15.061 -8.559 1.00 93.31 176 ILE A O 1
ATOM 1380 N N . ASN A 1 177 ? 11.051 15.987 -9.255 1.00 93.56 177 ASN A N 1
ATOM 1381 C CA . ASN A 1 177 ? 10.413 16.778 -10.309 1.00 93.56 177 ASN A CA 1
ATOM 1382 C C . ASN A 1 177 ? 9.740 15.896 -11.368 1.00 93.56 177 ASN A C 1
ATOM 1384 O O . ASN A 1 177 ? 8.604 16.172 -11.728 1.00 93.56 177 ASN A O 1
ATOM 1388 N N . ILE A 1 178 ? 10.388 14.808 -11.803 1.00 92.19 178 ILE A N 1
ATOM 1389 C CA . ILE A 1 178 ? 9.780 13.820 -12.716 1.00 92.19 178 ILE A CA 1
ATOM 1390 C C . ILE A 1 178 ? 8.521 13.215 -12.088 1.00 92.19 178 ILE A C 1
ATOM 1392 O O . ILE A 1 178 ? 7.493 13.085 -12.742 1.00 92.19 178 ILE A O 1
ATOM 1396 N N . PHE A 1 179 ? 8.579 12.862 -10.805 1.00 94.81 179 PHE A N 1
ATOM 1397 C CA . PHE A 1 179 ? 7.425 12.343 -10.080 1.00 94.81 179 PHE A CA 1
ATOM 1398 C C . PHE A 1 179 ? 6.269 13.351 -10.009 1.00 94.81 179 PHE A C 1
ATOM 1400 O O . PHE A 1 179 ? 5.132 12.989 -10.300 1.00 94.81 179 PHE A O 1
ATOM 1407 N N . LEU A 1 180 ? 6.552 14.603 -9.644 1.00 95.25 180 LEU A N 1
ATOM 1408 C CA . LEU A 1 180 ? 5.549 15.666 -9.572 1.00 95.25 180 LEU A CA 1
ATOM 1409 C C . LEU A 1 180 ? 4.945 15.968 -10.945 1.00 95.25 180 LEU A C 1
ATOM 1411 O O . LEU A 1 180 ? 3.735 16.150 -11.037 1.00 95.25 180 LEU A O 1
ATOM 1415 N N . ASP A 1 181 ? 5.766 15.973 -11.994 1.00 94.62 181 ASP A N 1
ATOM 1416 C CA . ASP A 1 181 ? 5.303 16.116 -13.371 1.00 94.62 181 ASP A CA 1
ATOM 1417 C C . ASP A 1 181 ? 4.328 14.988 -13.729 1.00 94.62 181 ASP A C 1
ATOM 1419 O O . ASP A 1 181 ? 3.187 15.267 -14.085 1.00 94.62 181 ASP A O 1
ATOM 1423 N N . MET A 1 182 ? 4.702 13.724 -13.493 1.00 94.62 182 MET A N 1
ATOM 1424 C CA . MET A 1 182 ? 3.825 12.570 -13.740 1.00 94.62 182 MET A CA 1
ATOM 1425 C C . MET A 1 182 ? 2.483 12.653 -12.997 1.00 94.62 182 MET A C 1
ATOM 1427 O O . MET A 1 182 ? 1.451 12.279 -13.555 1.00 94.62 182 MET A O 1
ATOM 1431 N N . LEU A 1 183 ? 2.464 13.141 -11.749 1.00 94.25 183 LEU A N 1
ATOM 1432 C CA . LEU A 1 183 ? 1.219 13.298 -10.981 1.00 94.25 183 LEU A CA 1
ATOM 1433 C C . LEU A 1 183 ? 0.228 14.268 -11.641 1.00 94.25 183 LEU A C 1
ATOM 1435 O O . LEU A 1 183 ? -0.981 14.132 -11.438 1.00 94.25 183 LEU A O 1
ATOM 1439 N N . VAL A 1 184 ? 0.734 15.252 -12.385 1.00 92.88 184 VAL A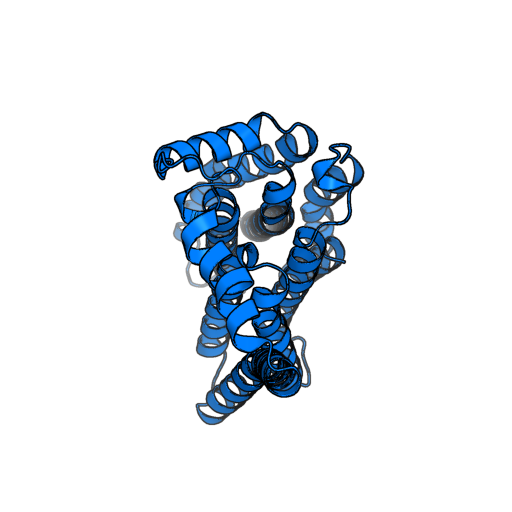 N 1
ATOM 1440 C CA . VAL A 1 184 ? -0.065 16.311 -13.015 1.00 92.88 184 VAL A CA 1
ATOM 1441 C C . VAL A 1 184 ? -0.365 15.992 -14.478 1.00 92.88 184 VAL A C 1
ATOM 1443 O O . VAL A 1 184 ? -1.463 16.294 -14.943 1.00 92.88 184 VAL A O 1
ATOM 1446 N N . THR A 1 185 ? 0.577 15.386 -15.201 1.00 92.00 185 THR A N 1
ATOM 1447 C CA . THR A 1 185 ? 0.479 15.164 -16.651 1.00 92.00 185 THR A CA 1
ATOM 1448 C C . THR A 1 185 ? -0.310 13.911 -17.020 1.00 92.00 185 THR A C 1
ATOM 1450 O O . THR A 1 185 ? -0.964 13.891 -18.065 1.00 92.00 185 THR A O 1
ATOM 1453 N N . VAL A 1 186 ? -0.314 12.874 -16.173 1.00 92.25 186 VAL A N 1
ATOM 1454 C CA . VAL A 1 186 ? -1.036 11.624 -16.458 1.00 92.25 186 VAL A CA 1
ATOM 1455 C C . VAL A 1 186 ? -2.524 11.759 -16.116 1.00 92.25 186 VAL A C 1
ATOM 1457 O O . VAL A 1 186 ? -2.947 11.595 -14.967 1.00 92.25 186 VAL A O 1
ATOM 1460 N N . GLN A 1 187 ? -3.324 12.027 -17.153 1.00 91.81 187 GLN A N 1
ATOM 1461 C CA . GLN A 1 187 ? -4.751 12.369 -17.065 1.00 91.81 187 GLN A CA 1
ATOM 1462 C C . GLN A 1 187 ? -5.594 11.334 -16.302 1.00 91.81 187 GLN A C 1
ATOM 1464 O O . GLN A 1 187 ? -6.414 11.711 -15.464 1.00 91.81 187 GLN A O 1
ATOM 1469 N N . ASP A 1 188 ? -5.363 10.038 -16.531 1.00 92.44 188 ASP A N 1
ATOM 1470 C CA . ASP A 1 188 ? -6.153 8.948 -15.935 1.00 92.44 188 ASP A CA 1
ATOM 1471 C C . ASP A 1 188 ? -6.156 8.967 -14.396 1.00 92.44 188 ASP A C 1
ATOM 1473 O O . ASP A 1 188 ? -7.149 8.621 -13.753 1.00 92.44 188 ASP A O 1
ATOM 1477 N N . THR A 1 189 ? -5.041 9.374 -13.785 1.00 94.38 189 THR A N 1
ATOM 1478 C CA . THR A 1 189 ? -4.840 9.349 -12.327 1.00 94.38 189 THR A CA 1
ATOM 1479 C C . THR A 1 189 ? -4.927 10.723 -11.668 1.00 94.38 189 THR A C 1
ATOM 1481 O O . THR A 1 189 ? -5.049 10.812 -10.443 1.00 94.38 189 THR A O 1
ATOM 1484 N N . GLN A 1 190 ? -4.912 11.795 -12.463 1.00 93.56 190 GLN A N 1
ATOM 1485 C CA . GLN A 1 190 ? -4.816 13.178 -11.995 1.00 93.56 190 GLN A CA 1
ATOM 1486 C C . GLN A 1 190 ? -5.906 13.540 -10.975 1.00 93.56 190 GLN A C 1
ATOM 1488 O O . GLN A 1 190 ? -5.613 14.124 -9.934 1.00 93.56 190 GLN A O 1
ATOM 1493 N N . MET A 1 191 ? -7.162 13.152 -11.226 1.00 94.38 191 MET A N 1
ATOM 1494 C CA . MET A 1 191 ? -8.283 13.467 -10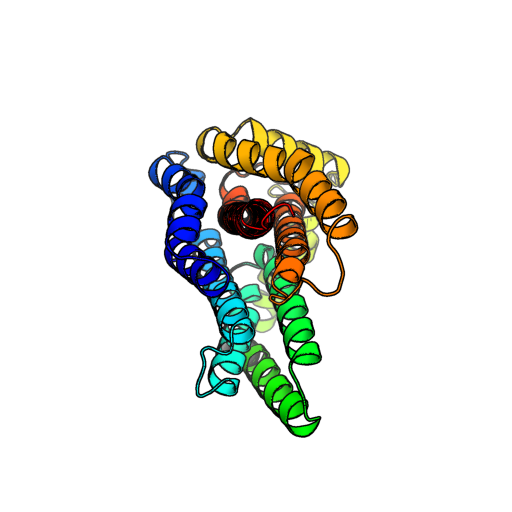.327 1.00 94.38 191 MET A CA 1
ATOM 1495 C C . MET A 1 191 ? -8.145 12.808 -8.950 1.00 94.38 191 MET A C 1
ATOM 1497 O O . MET A 1 191 ? -8.387 13.451 -7.927 1.00 94.38 191 MET A O 1
ATOM 1501 N N . LEU A 1 192 ? -7.720 11.541 -8.897 1.00 96.69 192 LEU A N 1
ATOM 1502 C CA . LEU A 1 192 ? -7.489 10.843 -7.629 1.00 96.69 192 LEU A CA 1
ATOM 1503 C C . LEU A 1 192 ? -6.363 11.510 -6.836 1.00 96.69 192 LEU A C 1
ATOM 1505 O O . LEU A 1 192 ? -6.474 11.688 -5.620 1.00 96.69 192 LEU A O 1
ATOM 1509 N N . PHE A 1 193 ? -5.288 11.902 -7.515 1.00 96.31 193 PHE A N 1
ATOM 1510 C CA . PHE A 1 193 ? -4.151 12.554 -6.873 1.00 96.31 193 PHE A CA 1
ATOM 1511 C C . PHE A 1 193 ? -4.463 13.983 -6.436 1.00 96.31 193 PHE A C 1
ATOM 1513 O O . PHE A 1 193 ? -4.040 14.374 -5.351 1.00 96.31 193 PHE A O 1
ATOM 1520 N N . LEU A 1 194 ? -5.294 14.718 -7.179 1.00 95.31 194 LEU A N 1
ATOM 1521 C CA . LEU A 1 194 ? -5.821 16.012 -6.750 1.00 95.31 194 LEU A CA 1
ATOM 1522 C C . LEU A 1 194 ? -6.652 15.880 -5.466 1.00 95.31 194 LEU A C 1
ATOM 1524 O O . LEU A 1 194 ? -6.418 16.610 -4.504 1.00 95.31 194 LEU A O 1
ATOM 1528 N N . LEU A 1 195 ? -7.576 14.914 -5.408 1.00 95.38 195 LEU A N 1
ATOM 1529 C CA . LEU A 1 195 ? -8.356 14.638 -4.195 1.00 95.38 195 LEU A CA 1
ATOM 1530 C C . LEU A 1 195 ? -7.458 14.235 -3.019 1.00 95.38 195 LEU A C 1
ATOM 1532 O O . LEU A 1 195 ? -7.670 14.684 -1.892 1.00 95.38 195 LEU A O 1
ATOM 1536 N N . THR A 1 196 ? -6.427 13.431 -3.287 1.00 96.31 196 THR A N 1
ATOM 1537 C CA . THR A 1 196 ? -5.425 13.045 -2.283 1.00 96.31 196 THR A CA 1
ATOM 1538 C C . THR A 1 196 ? -4.682 14.276 -1.758 1.00 96.31 196 THR A C 1
ATOM 1540 O O . THR A 1 196 ? -4.542 14.431 -0.547 1.00 96.31 196 THR A O 1
ATOM 1543 N N . ALA A 1 197 ? -4.247 15.177 -2.644 1.00 95.19 197 ALA A N 1
ATOM 1544 C CA . ALA A 1 197 ? -3.545 16.404 -2.281 1.00 95.19 197 ALA A CA 1
ATOM 1545 C C . ALA A 1 197 ? -4.427 17.344 -1.447 1.00 95.19 197 ALA A C 1
ATOM 1547 O O . ALA A 1 197 ? -3.974 17.850 -0.422 1.00 95.19 197 ALA A O 1
ATOM 1548 N N . ILE A 1 198 ? -5.700 17.519 -1.819 1.00 94.25 198 ILE A N 1
ATOM 1549 C CA . ILE A 1 198 ? -6.670 18.304 -1.036 1.00 94.25 198 ILE A CA 1
ATOM 1550 C C . ILE A 1 198 ? -6.831 17.708 0.369 1.00 94.25 198 ILE A C 1
ATOM 1552 O O . ILE A 1 198 ? -6.740 18.433 1.362 1.00 94.25 198 ILE A O 1
ATOM 1556 N N . ALA A 1 199 ? -7.016 16.390 0.479 1.00 93.50 199 ALA A N 1
ATOM 1557 C CA . ALA A 1 199 ? -7.131 15.716 1.772 1.00 93.50 199 ALA A CA 1
ATOM 1558 C C . ALA A 1 199 ? -5.845 15.839 2.617 1.00 93.50 199 ALA A C 1
ATOM 1560 O O . ALA A 1 199 ? -5.921 15.970 3.837 1.00 93.50 199 ALA A O 1
ATOM 1561 N N . LEU A 1 200 ? -4.668 15.858 1.988 1.00 93.69 200 LEU A N 1
ATOM 1562 C CA . LEU A 1 200 ? -3.381 15.996 2.673 1.00 93.69 200 LEU A CA 1
ATOM 1563 C C . LEU A 1 200 ? -3.128 17.424 3.171 1.00 93.69 200 LEU A C 1
ATOM 1565 O O . LEU A 1 200 ? -2.732 17.602 4.321 1.00 93.69 200 LEU A O 1
ATOM 1569 N N . ILE A 1 201 ? -3.391 18.432 2.337 1.00 92.00 201 ILE A N 1
ATOM 1570 C CA . ILE A 1 201 ? -3.108 19.844 2.638 1.00 92.00 201 ILE A CA 1
ATOM 1571 C C . ILE A 1 201 ? -4.167 20.442 3.565 1.00 92.00 201 ILE A C 1
ATOM 1573 O O . ILE A 1 201 ? -3.833 21.187 4.481 1.00 92.00 201 ILE A O 1
ATOM 1577 N N . VAL A 1 202 ? -5.443 20.128 3.341 1.00 87.38 202 VAL A N 1
ATOM 1578 C CA . VAL A 1 202 ? -6.559 20.723 4.095 1.00 87.38 202 VAL A CA 1
ATOM 1579 C C . VAL A 1 202 ? -7.060 19.768 5.172 1.00 87.38 202 VAL A C 1
ATOM 1581 O O . VAL A 1 202 ? -7.283 20.166 6.316 1.00 87.38 202 VAL A O 1
ATOM 1584 N N . GLY A 1 203 ? -7.221 18.493 4.819 1.00 82.44 203 GLY A N 1
ATOM 1585 C CA . GLY A 1 203 ? -7.868 17.509 5.679 1.00 82.44 203 GLY A CA 1
ATOM 1586 C C . GLY A 1 203 ? -7.066 17.157 6.931 1.00 82.44 203 GLY A C 1
ATOM 1587 O O . GLY A 1 203 ? -7.617 17.142 8.032 1.00 82.44 203 GLY A O 1
ATOM 1588 N N . ILE A 1 204 ? -5.762 16.912 6.792 1.00 82.44 204 ILE A N 1
ATOM 1589 C CA . ILE A 1 204 ? -4.915 16.493 7.920 1.00 82.44 204 ILE A CA 1
ATOM 1590 C C . ILE A 1 204 ? -4.734 17.598 8.964 1.00 82.44 204 ILE A C 1
ATOM 1592 O O . ILE A 1 204 ? -4.988 17.314 10.138 1.00 82.44 204 ILE A O 1
ATOM 1596 N N . PRO A 1 205 ? -4.379 18.849 8.604 1.00 86.25 205 PRO A N 1
ATOM 1597 C CA . PRO A 1 205 ? -4.312 19.925 9.590 1.00 86.25 205 PRO A CA 1
ATOM 1598 C C . PRO A 1 205 ? -5.640 20.122 10.322 1.00 86.25 205 PRO A C 1
ATOM 1600 O O . PRO A 1 205 ? -5.649 20.255 11.545 1.00 86.25 205 PRO A O 1
ATOM 1603 N N . PHE A 1 206 ? -6.766 20.047 9.605 1.00 84.38 206 PHE A N 1
ATOM 1604 C CA . PHE A 1 206 ? -8.093 20.131 10.211 1.00 84.38 206 PHE A CA 1
ATOM 1605 C C . PHE A 1 206 ? -8.339 19.020 11.245 1.00 84.38 206 PHE A C 1
ATOM 1607 O O . PHE A 1 206 ? -8.761 19.317 12.366 1.00 84.38 206 PHE A O 1
ATOM 1614 N N . LEU A 1 207 ? -8.045 17.758 10.908 1.00 84.19 207 LEU A N 1
ATOM 1615 C CA . LEU A 1 207 ? -8.206 16.630 11.834 1.00 84.19 207 LEU A CA 1
ATOM 1616 C C . LEU A 1 207 ? -7.301 16.758 13.064 1.00 84.19 207 LEU A C 1
ATOM 1618 O O . LEU A 1 207 ? -7.743 16.472 14.174 1.00 84.19 207 LEU A O 1
ATOM 1622 N N . ILE A 1 208 ? -6.060 17.218 12.889 1.00 82.81 208 ILE A N 1
ATOM 1623 C CA . ILE A 1 208 ? -5.117 17.421 13.997 1.00 82.81 208 ILE A CA 1
ATOM 1624 C C . ILE A 1 208 ? -5.630 18.514 14.943 1.00 82.81 208 ILE A C 1
ATOM 1626 O O . ILE A 1 208 ? -5.716 18.278 16.147 1.00 82.81 208 ILE A O 1
ATOM 1630 N N . ILE A 1 209 ? -6.030 19.675 14.413 1.00 82.94 209 ILE A N 1
ATOM 1631 C CA . ILE A 1 209 ? -6.588 20.781 15.210 1.00 82.94 209 ILE A CA 1
ATOM 1632 C C . ILE A 1 209 ? -7.824 20.310 15.977 1.00 82.94 209 ILE A C 1
ATOM 1634 O O . ILE A 1 209 ? -7.953 20.555 17.178 1.00 82.94 209 ILE A O 1
ATOM 1638 N N . LYS A 1 210 ? -8.731 19.597 15.301 1.00 75.75 210 LYS A N 1
ATOM 1639 C CA . LYS A 1 210 ? -9.940 19.071 15.939 1.00 75.75 210 LYS A CA 1
ATOM 1640 C C . LYS A 1 210 ? -9.630 18.047 17.016 1.00 75.75 210 LYS A C 1
ATOM 1642 O O . LYS A 1 210 ? -10.285 18.079 18.050 1.00 75.75 210 LYS A O 1
ATOM 1647 N N . ARG A 1 211 ? -8.617 17.203 16.825 1.00 74.81 211 ARG A N 1
ATOM 1648 C CA . ARG A 1 211 ? -8.198 16.233 17.836 1.00 74.81 211 ARG A CA 1
ATOM 1649 C C . ARG A 1 211 ? -7.696 16.901 19.112 1.00 74.81 211 ARG A C 1
ATOM 1651 O O . ARG A 1 211 ? -8.095 16.483 20.188 1.00 74.81 211 ARG A O 1
ATOM 1658 N N . PHE A 1 212 ? -6.895 17.960 19.007 1.00 74.75 212 PHE A N 1
ATOM 1659 C CA . PHE A 1 212 ? -6.461 18.727 20.184 1.00 74.75 212 PHE A CA 1
ATOM 1660 C C . PHE A 1 212 ? -7.611 19.458 20.891 1.00 74.75 212 PHE A C 1
ATOM 1662 O O . PHE A 1 212 ? -7.507 19.762 22.074 1.00 74.75 212 PHE A O 1
ATOM 1669 N N . SER A 1 213 ? -8.706 19.729 20.180 1.00 70.88 213 SER A N 1
ATOM 1670 C CA . SER A 1 213 ? -9.904 20.362 20.736 1.00 70.88 213 SER A CA 1
ATOM 1671 C C . SER A 1 213 ? -10.872 19.377 21.406 1.00 70.88 213 SER A C 1
ATOM 1673 O O . SER A 1 213 ? -11.805 19.830 22.068 1.00 70.88 213 SER A O 1
ATOM 1675 N N . LEU A 1 214 ? -10.714 18.065 21.209 1.00 67.38 214 LEU A N 1
ATOM 1676 C CA . LEU A 1 214 ? -11.592 17.043 21.785 1.00 67.38 214 LEU A CA 1
ATOM 1677 C C . LEU A 1 214 ? -11.081 16.619 23.170 1.00 67.38 214 LEU A C 1
ATOM 1679 O O . LEU A 1 214 ? -9.881 16.462 23.383 1.00 67.38 214 LEU A O 1
ATOM 1683 N N . SER A 1 215 ? -12.001 16.433 24.121 1.00 56.00 215 SER A N 1
ATOM 1684 C CA . SER A 1 215 ? -11.657 16.023 25.487 1.00 56.00 215 SER A CA 1
ATOM 1685 C C . SER A 1 215 ? -11.116 14.583 25.512 1.00 56.00 215 SER A C 1
ATOM 1687 O O . SER A 1 215 ? -11.719 13.705 24.885 1.00 56.00 215 SER A O 1
ATOM 1689 N N . PRO A 1 216 ? -10.046 14.290 26.280 1.00 58.19 216 PRO A N 1
ATOM 1690 C CA . PRO A 1 216 ? -9.456 12.950 26.377 1.00 58.19 216 PRO A CA 1
ATOM 1691 C C . PRO A 1 216 ? -10.431 11.872 26.881 1.00 58.19 216 PRO A C 1
ATOM 1693 O O . PRO A 1 216 ? -10.197 10.687 26.664 1.00 58.19 216 PRO A O 1
ATOM 1696 N N . HIS A 1 217 ? -11.545 12.256 27.515 1.00 47.81 217 HIS A N 1
ATOM 1697 C CA . HIS A 1 217 ? -12.557 11.318 28.009 1.00 47.81 217 HIS A CA 1
ATOM 1698 C C . HIS A 1 217 ? -13.554 10.818 26.946 1.00 47.81 217 HIS A C 1
ATOM 1700 O O . HIS A 1 217 ? -14.344 9.923 27.239 1.00 47.81 217 HIS A O 1
ATOM 1706 N N . GLN A 1 218 ? -13.528 11.368 25.728 1.00 49.72 218 GLN A N 1
ATOM 1707 C CA . GLN A 1 218 ? -14.531 11.118 24.681 1.00 49.72 218 GLN A CA 1
ATOM 1708 C C . GLN A 1 218 ? -14.044 10.157 23.571 1.00 49.72 218 GLN A C 1
ATOM 1710 O O . GLN A 1 218 ? -14.821 9.778 22.694 1.00 49.72 218 GLN A O 1
ATOM 1715 N N . GLU A 1 219 ? -12.777 9.719 23.604 1.00 48.22 219 GLU A N 1
ATOM 1716 C CA . GLU A 1 219 ? -12.185 8.791 22.623 1.00 48.22 219 GLU A CA 1
ATOM 1717 C C . GLU A 1 219 ? -12.464 7.318 22.994 1.00 48.22 219 GLU A C 1
ATOM 1719 O O . GLU A 1 219 ? -11.639 6.630 23.591 1.00 48.22 219 GLU A O 1
ATOM 1724 N N . GLN A 1 220 ? -13.622 6.785 22.593 1.00 44.94 220 GLN A N 1
ATOM 1725 C CA . GLN A 1 220 ? -13.919 5.347 22.732 1.00 44.94 220 GLN A CA 1
ATOM 1726 C C . GLN A 1 220 ? -13.376 4.496 21.555 1.00 44.94 220 GLN A C 1
ATOM 1728 O O . GLN A 1 220 ? -13.439 3.269 21.593 1.00 44.94 220 GLN A O 1
ATOM 1733 N N . SER A 1 221 ? -12.812 5.117 20.506 1.00 53.22 221 SER A N 1
ATOM 1734 C CA . SER A 1 221 ? -12.344 4.446 19.278 1.00 53.22 221 SER A CA 1
ATOM 1735 C C . SER A 1 221 ? -10.946 4.919 18.847 1.00 53.22 221 SER A C 1
ATOM 1737 O O . SER A 1 221 ? -10.802 5.974 18.235 1.00 53.22 221 SER A O 1
ATOM 1739 N N . ASN A 1 222 ? -9.922 4.085 19.057 1.00 74.75 222 ASN A N 1
ATOM 1740 C CA . ASN A 1 222 ? -8.503 4.358 18.764 1.00 74.75 222 ASN A CA 1
ATOM 1741 C C . ASN A 1 222 ? -8.123 4.227 17.261 1.00 74.75 222 ASN A C 1
ATOM 1743 O O . ASN A 1 222 ? -7.030 3.764 16.920 1.00 74.75 222 ASN A O 1
ATOM 1747 N N . THR A 1 223 ? -9.029 4.552 16.328 1.00 87.94 223 THR A N 1
ATOM 1748 C CA . THR A 1 223 ? -8.778 4.416 14.874 1.00 87.94 223 THR A CA 1
ATOM 1749 C C . THR A 1 223 ? -7.927 5.545 14.308 1.00 87.94 223 THR A C 1
ATOM 1751 O O . THR A 1 223 ? -7.338 5.375 13.244 1.00 87.94 223 THR A O 1
ATOM 1754 N N . PHE A 1 224 ? -7.762 6.646 15.047 1.00 88.88 224 PHE A N 1
ATOM 1755 C CA . PHE A 1 224 ? -6.966 7.796 14.620 1.00 88.88 224 PHE A CA 1
ATOM 1756 C C . PHE A 1 224 ? -5.506 7.437 14.284 1.00 88.88 224 PHE A C 1
ATOM 1758 O O . PHE A 1 224 ? -4.889 8.074 13.434 1.00 88.88 224 PHE A O 1
ATOM 1765 N N . CYS A 1 225 ? -4.947 6.369 14.874 1.00 91.00 225 CYS A N 1
ATOM 1766 C CA . CYS A 1 225 ? -3.626 5.853 14.493 1.00 91.00 225 CYS A CA 1
ATOM 1767 C C . CYS A 1 225 ? -3.498 5.550 12.985 1.00 91.00 225 CYS A C 1
ATOM 1769 O O . CYS A 1 225 ? -2.415 5.710 12.417 1.00 91.00 225 CYS A O 1
ATOM 1771 N N . PHE A 1 226 ? -4.599 5.199 12.308 1.00 94.31 226 PHE A N 1
ATOM 1772 C CA . PHE A 1 226 ? -4.613 4.951 10.868 1.00 94.31 226 PHE A CA 1
ATOM 1773 C C . PHE A 1 226 ? -4.391 6.207 10.024 1.00 94.31 226 PHE A C 1
ATOM 1775 O O . PHE A 1 226 ? -3.957 6.081 8.877 1.00 94.31 226 PHE A O 1
ATOM 1782 N N . VAL A 1 227 ? -4.590 7.410 10.573 1.00 93.44 227 VAL A N 1
ATOM 1783 C CA . VAL A 1 227 ? -4.178 8.660 9.915 1.00 93.44 227 VAL A CA 1
ATOM 1784 C C . VAL A 1 227 ? -2.663 8.649 9.717 1.00 93.44 227 VAL A C 1
ATOM 1786 O O . VAL A 1 227 ? -2.176 8.807 8.602 1.00 93.44 227 VAL A O 1
ATOM 1789 N N . TYR A 1 228 ? -1.903 8.346 10.770 1.00 93.38 228 TYR A N 1
ATOM 1790 C CA . TYR A 1 228 ? -0.446 8.245 10.677 1.00 93.38 228 TYR A CA 1
ATOM 1791 C C . TYR A 1 228 ? -0.005 7.061 9.811 1.00 93.38 228 TYR A C 1
ATOM 1793 O O . TYR A 1 228 ? 0.890 7.204 8.982 1.00 93.38 228 TYR A O 1
ATOM 1801 N N . TYR A 1 229 ? -0.649 5.898 9.946 1.00 96.94 229 TYR A N 1
ATOM 1802 C CA . TYR A 1 229 ? -0.304 4.724 9.136 1.00 96.94 229 TYR A CA 1
ATOM 1803 C C . TYR A 1 229 ? -0.545 4.941 7.642 1.00 96.94 229 TYR A C 1
ATOM 1805 O O . TYR A 1 229 ? 0.291 4.552 6.830 1.00 96.94 229 TYR A O 1
ATOM 1813 N N . SER A 1 230 ? -1.651 5.588 7.267 1.00 97.25 230 SER A N 1
ATOM 1814 C CA . SER A 1 230 ? -1.933 5.908 5.866 1.00 97.25 230 SER A CA 1
ATOM 1815 C C . SER A 1 230 ? -0.923 6.904 5.291 1.00 97.25 230 SER A C 1
ATOM 1817 O O . SER A 1 230 ? -0.477 6.705 4.164 1.00 97.25 230 SER A O 1
ATOM 1819 N N . LEU A 1 231 ? -0.467 7.892 6.073 1.00 96.56 231 LEU A N 1
ATOM 1820 C CA . LEU A 1 231 ? 0.621 8.797 5.677 1.00 96.56 231 LEU A CA 1
ATOM 1821 C C . LEU A 1 231 ? 1.952 8.060 5.471 1.00 96.56 231 LEU A C 1
ATOM 1823 O O . LEU A 1 231 ? 2.636 8.308 4.482 1.00 96.56 231 LEU A O 1
ATOM 1827 N N . VAL A 1 232 ? 2.308 7.130 6.364 1.00 98.00 232 VAL A N 1
ATOM 1828 C CA . VAL A 1 232 ? 3.528 6.314 6.227 1.00 98.00 232 VAL A CA 1
ATOM 1829 C C . VAL A 1 232 ? 3.471 5.448 4.966 1.00 98.00 232 VAL A C 1
ATOM 1831 O O . VAL A 1 232 ? 4.439 5.407 4.208 1.00 98.00 232 VAL A O 1
ATOM 1834 N N . ILE A 1 233 ? 2.334 4.795 4.699 1.00 98.31 233 ILE A N 1
ATOM 1835 C CA . ILE A 1 233 ? 2.139 3.993 3.481 1.00 98.31 233 ILE A CA 1
ATOM 1836 C C . ILE A 1 233 ? 2.215 4.884 2.236 1.00 98.31 233 ILE A C 1
ATOM 1838 O O . ILE A 1 233 ? 2.871 4.509 1.263 1.00 98.31 233 ILE A O 1
ATOM 1842 N N . LEU A 1 234 ? 1.587 6.063 2.256 1.00 97.88 234 LEU A N 1
ATOM 1843 C CA . LEU A 1 234 ? 1.618 7.004 1.137 1.00 97.88 234 LEU A CA 1
ATOM 1844 C C . LEU A 1 234 ? 3.048 7.490 0.864 1.00 97.88 234 LEU A C 1
ATOM 1846 O O . LEU A 1 234 ? 3.488 7.457 -0.280 1.00 97.88 234 LEU A O 1
ATOM 1850 N N . ALA A 1 235 ? 3.809 7.838 1.905 1.00 97.88 235 ALA A N 1
ATOM 1851 C CA . ALA A 1 235 ? 5.209 8.240 1.781 1.00 97.88 235 ALA A CA 1
ATOM 1852 C C . ALA A 1 235 ? 6.088 7.124 1.192 1.00 97.88 235 ALA A C 1
ATOM 1854 O O . ALA A 1 235 ? 6.873 7.374 0.277 1.00 97.88 235 ALA A O 1
ATOM 1855 N N . ALA A 1 236 ? 5.927 5.883 1.659 1.00 98.19 236 ALA A N 1
ATOM 1856 C CA . ALA A 1 236 ? 6.652 4.733 1.121 1.00 98.19 236 ALA A CA 1
ATOM 1857 C C . ALA A 1 236 ? 6.274 4.423 -0.334 1.00 98.19 236 ALA A C 1
ATOM 1859 O O . ALA A 1 236 ? 7.122 4.019 -1.132 1.00 98.19 236 ALA A O 1
ATOM 1860 N N . SER A 1 237 ? 5.014 4.654 -0.697 1.00 97.88 237 SER A N 1
ATOM 1861 C CA . SER A 1 237 ? 4.520 4.484 -2.065 1.00 97.88 237 SER A CA 1
ATOM 1862 C C . SER A 1 237 ? 5.085 5.559 -2.989 1.00 97.88 237 SER A C 1
ATOM 1864 O O . SER A 1 237 ? 5.622 5.225 -4.041 1.00 97.88 237 SER A O 1
ATOM 1866 N N . SER A 1 238 ? 5.103 6.824 -2.560 1.00 97.25 238 SER A N 1
ATOM 1867 C CA . SER A 1 238 ? 5.778 7.910 -3.283 1.00 97.25 238 SER A CA 1
ATOM 1868 C C . SER A 1 238 ? 7.269 7.627 -3.448 1.00 97.25 238 SER A C 1
ATOM 1870 O O . SER A 1 238 ? 7.796 7.741 -4.551 1.00 97.25 238 SER A O 1
ATOM 1872 N N . TYR A 1 239 ? 7.954 7.179 -2.391 1.00 95.75 239 TYR A N 1
ATOM 1873 C CA . TYR A 1 239 ? 9.365 6.789 -2.474 1.00 95.75 239 TYR A CA 1
ATOM 1874 C C . TYR A 1 239 ? 9.592 5.665 -3.492 1.00 95.75 239 TYR A C 1
ATOM 1876 O O . TYR A 1 239 ? 10.542 5.725 -4.269 1.00 95.75 239 TYR A O 1
ATOM 1884 N N . SER A 1 240 ? 8.698 4.675 -3.532 1.00 94.25 240 SER A N 1
ATOM 1885 C CA . SER A 1 240 ? 8.759 3.566 -4.491 1.00 94.25 240 SER A CA 1
ATOM 1886 C C . SER A 1 240 ? 8.666 4.054 -5.940 1.00 94.25 240 SER A C 1
ATOM 1888 O O . SER A 1 240 ? 9.349 3.517 -6.808 1.00 94.25 240 SER A O 1
ATOM 1890 N N . VAL A 1 241 ? 7.888 5.105 -6.214 1.00 94.12 241 VAL A N 1
ATOM 1891 C CA . VAL A 1 241 ? 7.786 5.730 -7.547 1.00 94.12 241 VAL A CA 1
ATOM 1892 C C . VAL A 1 241 ? 8.982 6.635 -7.857 1.00 94.12 241 VAL A C 1
ATOM 1894 O O . VAL A 1 241 ? 9.507 6.601 -8.966 1.00 94.12 241 VAL A O 1
ATOM 1897 N N . ILE A 1 242 ? 9.451 7.415 -6.881 1.00 92.50 242 ILE A N 1
ATOM 1898 C CA . ILE A 1 242 ? 10.566 8.363 -7.047 1.00 92.50 242 ILE A CA 1
ATOM 1899 C C . ILE A 1 242 ? 11.896 7.626 -7.240 1.00 92.50 242 ILE A C 1
ATOM 1901 O O . ILE A 1 242 ? 12.753 8.069 -8.008 1.00 92.50 242 ILE A O 1
ATOM 1905 N N . ARG A 1 243 ? 12.105 6.506 -6.533 1.00 88.56 243 ARG A N 1
ATOM 1906 C CA . ARG A 1 243 ? 13.415 5.851 -6.445 1.00 88.56 243 ARG A CA 1
ATOM 1907 C C . ARG A 1 243 ? 13.977 5.423 -7.804 1.00 88.56 243 ARG A C 1
ATOM 1909 O O . ARG A 1 243 ? 15.159 5.684 -7.990 1.00 88.56 243 ARG A O 1
ATOM 1916 N N . PRO A 1 244 ? 13.232 4.837 -8.756 1.00 84.88 244 PRO A N 1
ATOM 1917 C CA . PRO A 1 244 ? 13.786 4.523 -10.077 1.00 84.88 244 PRO A CA 1
ATOM 1918 C C . PRO A 1 244 ? 14.131 5.755 -10.922 1.00 84.88 244 PRO A C 1
ATOM 1920 O O . PRO A 1 244 ? 15.013 5.681 -11.767 1.00 84.88 244 PRO A O 1
ATOM 1923 N N . GLY A 1 245 ? 13.453 6.888 -10.705 1.00 82.19 245 GLY A N 1
ATOM 1924 C CA . GLY A 1 245 ? 13.704 8.126 -11.449 1.00 82.19 245 GLY A CA 1
ATOM 1925 C C . GLY A 1 245 ? 13.278 8.106 -12.920 1.00 82.19 245 GLY A C 1
ATOM 1926 O O . GLY A 1 245 ? 13.657 9.011 -13.655 1.00 82.19 245 GLY A O 1
ATOM 1927 N N . ASN A 1 246 ? 12.503 7.106 -13.352 1.00 83.19 246 ASN A N 1
ATOM 1928 C CA . ASN A 1 246 ? 11.974 7.038 -14.713 1.00 83.19 246 ASN A CA 1
ATOM 1929 C C . ASN A 1 246 ? 10.552 7.615 -14.774 1.00 83.19 246 ASN A C 1
ATOM 1931 O O . ASN A 1 246 ? 9.749 7.382 -13.871 1.00 83.19 246 ASN A O 1
ATOM 1935 N N . GLY A 1 247 ? 10.227 8.293 -15.875 1.00 85.06 247 GLY A N 1
ATOM 1936 C CA . GLY A 1 247 ? 8.906 8.869 -16.145 1.00 85.06 247 GLY A CA 1
ATOM 1937 C C . GLY A 1 247 ? 7.869 7.857 -16.645 1.00 85.06 247 GLY A C 1
ATOM 1938 O O . GLY A 1 247 ? 7.141 8.160 -17.584 1.00 85.06 247 GLY A O 1
ATOM 1939 N N . PHE A 1 248 ? 7.840 6.634 -16.102 1.00 89.44 248 PHE A N 1
ATOM 1940 C CA . PHE A 1 248 ? 6.886 5.617 -16.549 1.00 89.44 248 PHE A CA 1
ATOM 1941 C C . PHE A 1 248 ? 5.542 5.761 -15.825 1.00 89.44 248 PHE A C 1
ATOM 1943 O O . PHE A 1 248 ? 5.500 5.563 -14.606 1.00 89.44 248 PHE A O 1
ATOM 1950 N N . PRO A 1 249 ? 4.426 5.994 -16.551 1.00 90.56 249 PRO A N 1
ATOM 1951 C CA . PRO A 1 249 ? 3.116 6.184 -15.932 1.00 90.56 249 PRO A CA 1
ATOM 1952 C C . PRO A 1 249 ? 2.727 5.028 -15.013 1.00 90.56 249 PRO A C 1
ATOM 1954 O O . PRO A 1 249 ? 2.258 5.247 -13.904 1.00 90.56 249 PRO A O 1
ATOM 1957 N N . HIS A 1 250 ? 3.022 3.787 -15.411 1.00 92.19 250 HIS A N 1
ATOM 1958 C CA . HIS A 1 250 ? 2.640 2.582 -14.676 1.00 92.19 250 HIS A CA 1
ATOM 1959 C C . HIS A 1 250 ? 3.213 2.484 -13.251 1.00 92.19 250 HIS A C 1
ATOM 1961 O O . HIS A 1 250 ? 2.653 1.765 -12.425 1.00 92.19 250 HIS A O 1
ATOM 1967 N N . TYR A 1 251 ? 4.257 3.244 -12.900 1.00 94.06 251 TYR A N 1
ATOM 1968 C CA . TYR A 1 251 ? 4.720 3.326 -11.510 1.00 94.06 251 TYR A CA 1
ATOM 1969 C C . TYR A 1 251 ? 3.694 3.991 -10.588 1.00 94.06 251 TYR A C 1
ATOM 1971 O O . TYR A 1 251 ? 3.581 3.608 -9.424 1.00 94.06 251 TYR A O 1
ATOM 1979 N N . LEU A 1 252 ? 2.887 4.923 -11.102 1.00 95.56 252 LEU A N 1
ATOM 1980 C CA . LEU A 1 252 ? 1.826 5.587 -10.343 1.00 95.56 252 LEU A CA 1
ATOM 1981 C C . LEU A 1 252 ? 0.739 4.617 -9.861 1.00 95.56 252 LEU A C 1
ATOM 1983 O O . LEU A 1 252 ? 0.012 4.946 -8.922 1.00 95.56 252 LEU A O 1
ATOM 1987 N N . LEU A 1 253 ? 0.666 3.397 -10.415 1.00 95.62 253 LEU A N 1
ATOM 1988 C CA . LEU A 1 253 ? -0.215 2.347 -9.900 1.00 95.62 253 LEU A CA 1
ATOM 1989 C C . LEU A 1 253 ? 0.030 2.091 -8.401 1.00 95.62 253 LEU A C 1
ATOM 1991 O O . LEU A 1 253 ? -0.922 1.849 -7.654 1.00 95.62 253 LEU A O 1
ATOM 1995 N N . PHE A 1 254 ? 1.279 2.220 -7.930 1.00 96.88 254 PHE A N 1
ATOM 1996 C CA . PHE A 1 254 ? 1.625 2.060 -6.514 1.00 96.88 254 PHE A CA 1
ATOM 1997 C C . PHE A 1 254 ? 0.972 3.090 -5.595 1.00 96.88 254 PHE A C 1
ATOM 1999 O O . PHE A 1 254 ? 0.876 2.830 -4.401 1.00 96.88 254 PHE A O 1
ATOM 2006 N N . LEU A 1 255 ? 0.497 4.225 -6.114 1.00 97.38 255 LEU A N 1
ATOM 2007 C CA . LEU A 1 255 ? -0.152 5.271 -5.323 1.00 97.38 255 LEU A CA 1
ATOM 2008 C C . LEU A 1 255 ? -1.672 5.142 -5.260 1.00 97.38 255 LEU A C 1
ATOM 2010 O O . LEU A 1 255 ? -2.267 5.657 -4.321 1.00 97.38 255 LEU A O 1
ATOM 2014 N N . ILE A 1 256 ? -2.314 4.420 -6.181 1.00 97.12 256 ILE A N 1
ATOM 2015 C CA . ILE A 1 256 ? -3.784 4.395 -6.282 1.00 97.12 256 ILE A CA 1
ATOM 2016 C C . ILE A 1 256 ? -4.437 3.862 -4.999 1.00 97.12 256 ILE A C 1
ATOM 2018 O O . ILE A 1 256 ? -5.313 4.509 -4.422 1.00 97.12 256 ILE A O 1
ATOM 2022 N N . ILE A 1 257 ? -4.009 2.686 -4.530 1.00 97.81 257 ILE A N 1
ATOM 2023 C CA . ILE A 1 257 ? -4.580 2.079 -3.319 1.00 97.81 257 ILE A CA 1
ATOM 2024 C C . ILE A 1 257 ? -4.198 2.862 -2.053 1.00 97.81 257 ILE A C 1
ATOM 2026 O O . ILE A 1 257 ? -5.103 3.138 -1.264 1.00 97.81 257 ILE A O 1
ATOM 2030 N N . PRO A 1 258 ? -2.932 3.276 -1.843 1.00 98.00 258 PRO A N 1
ATOM 2031 C CA . PRO A 1 258 ? -2.561 4.169 -0.742 1.00 98.00 258 PRO A CA 1
ATOM 2032 C C . PRO A 1 258 ? -3.358 5.474 -0.697 1.00 98.00 258 PRO A C 1
ATOM 2034 O O . PRO A 1 258 ? -3.849 5.835 0.371 1.00 98.00 258 PRO A O 1
ATOM 2037 N N . SER A 1 259 ? -3.554 6.141 -1.838 1.00 97.94 259 SER A N 1
ATOM 2038 C CA . SER A 1 259 ? -4.398 7.335 -1.964 1.00 97.94 259 SER A CA 1
ATOM 2039 C C . SER A 1 259 ? -5.835 7.053 -1.542 1.00 97.94 259 SER A C 1
ATOM 2041 O O . SER A 1 259 ? -6.396 7.773 -0.719 1.00 97.94 259 SER A O 1
ATOM 2043 N N . GLY A 1 260 ? -6.427 5.971 -2.051 1.00 97.50 260 GLY A N 1
ATOM 2044 C CA . GLY A 1 260 ? -7.772 5.551 -1.665 1.00 97.50 260 GLY A CA 1
ATOM 2045 C C . GLY A 1 260 ? -7.910 5.234 -0.180 1.00 97.50 260 GLY A C 1
ATOM 2046 O O . GLY A 1 260 ? -8.892 5.620 0.452 1.00 97.50 260 GLY A O 1
ATOM 2047 N N . PHE A 1 261 ? -6.919 4.552 0.392 1.00 98.12 261 PHE A N 1
ATOM 2048 C CA . PHE A 1 261 ? -6.897 4.234 1.815 1.00 98.12 261 PHE A CA 1
ATOM 2049 C C . PHE A 1 261 ? -6.792 5.499 2.664 1.00 98.12 261 PHE A C 1
ATOM 2051 O O . PHE A 1 261 ? -7.560 5.661 3.608 1.00 98.12 261 PHE A O 1
ATOM 2058 N N . PHE A 1 262 ? -5.904 6.421 2.292 1.00 97.69 262 PHE A N 1
ATOM 2059 C CA . PHE A 1 262 ? -5.746 7.716 2.945 1.00 97.69 262 PHE A CA 1
ATOM 2060 C C . PHE A 1 262 ? -7.034 8.548 2.907 1.00 97.69 262 PHE A C 1
ATOM 2062 O O . PHE A 1 262 ? -7.501 8.994 3.954 1.00 97.69 262 PHE A O 1
ATOM 2069 N N . ILE A 1 263 ? -7.659 8.692 1.733 1.00 96.69 263 ILE A N 1
ATOM 2070 C CA . ILE A 1 263 ? -8.943 9.395 1.581 1.00 96.69 263 ILE A CA 1
ATOM 2071 C C . ILE A 1 263 ? -10.025 8.724 2.437 1.00 96.69 263 ILE A C 1
ATOM 2073 O O . ILE A 1 263 ? -10.787 9.407 3.117 1.00 96.69 263 ILE A O 1
ATOM 2077 N N . GLY A 1 264 ? -10.086 7.390 2.446 1.00 96.00 264 GLY A N 1
ATOM 2078 C CA . GLY A 1 264 ? -11.067 6.655 3.240 1.00 96.00 264 GLY A CA 1
ATOM 2079 C C . GLY A 1 264 ? -10.886 6.804 4.747 1.00 96.00 264 GLY A C 1
ATOM 2080 O O . GLY A 1 264 ? -11.873 6.994 5.453 1.00 96.00 264 GLY A O 1
ATOM 2081 N N . VAL A 1 265 ? -9.644 6.776 5.233 1.00 95.19 265 VAL A N 1
ATOM 2082 C CA . VAL A 1 265 ? -9.310 7.072 6.635 1.00 95.19 265 VAL A CA 1
ATOM 2083 C C . VAL A 1 265 ? -9.691 8.510 6.978 1.00 95.19 265 VAL A C 1
ATOM 2085 O O . VAL A 1 265 ? -10.355 8.736 7.986 1.00 95.19 265 VAL A O 1
ATOM 2088 N N . PHE A 1 266 ? -9.344 9.474 6.120 1.00 94.12 266 PHE A N 1
ATOM 2089 C CA . PHE A 1 266 ? -9.704 10.878 6.310 1.00 94.12 266 PHE A CA 1
ATOM 2090 C C . PHE A 1 266 ? -11.221 11.067 6.437 1.00 94.12 266 PHE A C 1
ATOM 2092 O O . PHE A 1 266 ? -11.684 11.654 7.413 1.00 94.12 266 PHE A O 1
ATOM 2099 N N . LEU A 1 267 ? -12.002 10.532 5.493 1.00 93.25 267 LEU A N 1
ATOM 2100 C CA . LEU A 1 267 ? -13.463 10.602 5.541 1.00 93.25 267 LEU A CA 1
ATOM 2101 C C . LEU A 1 267 ? -14.015 9.908 6.791 1.00 93.25 267 LEU A C 1
ATOM 2103 O O . LEU A 1 267 ? -14.937 10.429 7.414 1.00 93.25 267 LEU A O 1
ATOM 2107 N N . GLY A 1 268 ? -13.445 8.761 7.166 1.00 91.75 268 GLY A N 1
ATOM 2108 C CA . GLY A 1 268 ? -13.858 7.973 8.324 1.00 91.75 268 GLY A CA 1
ATOM 2109 C C . GLY A 1 268 ? -13.699 8.729 9.638 1.00 91.75 268 GLY A C 1
ATOM 2110 O O . GLY A 1 268 ? -14.638 8.802 10.431 1.00 91.75 268 GLY A O 1
ATOM 2111 N N . GLU A 1 269 ? -12.533 9.338 9.848 1.00 90.44 269 GLU A N 1
ATOM 2112 C CA . GLU A 1 269 ? -12.272 10.181 11.018 1.00 90.44 269 GLU A CA 1
ATOM 2113 C C . GLU A 1 269 ? -13.086 11.480 10.978 1.00 90.44 269 GLU A C 1
ATOM 2115 O O . GLU A 1 269 ? -13.639 11.890 11.997 1.00 90.44 269 GLU A O 1
ATOM 2120 N N . LEU A 1 270 ? -13.247 12.098 9.802 1.00 89.38 270 LEU A N 1
ATOM 2121 C CA . LEU A 1 270 ? -14.093 13.282 9.638 1.00 89.38 270 LEU A CA 1
ATOM 2122 C C . LEU A 1 270 ? -15.546 12.993 10.041 1.00 89.38 270 LEU A C 1
ATOM 2124 O O . LEU A 1 270 ? -16.150 13.783 10.764 1.00 89.38 270 LEU A O 1
ATOM 2128 N N . GLY A 1 271 ? -16.094 11.849 9.624 1.00 87.25 271 GLY A N 1
ATOM 2129 C CA . GLY A 1 271 ? -17.434 11.407 10.010 1.00 87.25 271 GLY A CA 1
ATOM 2130 C C . GLY A 1 271 ? -17.590 11.276 11.525 1.00 87.25 271 GLY A C 1
ATOM 2131 O O . GLY A 1 271 ? -18.565 11.781 12.079 1.00 87.25 271 GLY A O 1
ATOM 2132 N N . LYS A 1 272 ? -16.596 10.690 12.207 1.00 84.56 272 LYS A N 1
ATOM 2133 C CA . LYS A 1 272 ? -16.583 10.583 13.676 1.00 84.56 272 LYS A CA 1
ATOM 2134 C C . LYS A 1 272 ? -16.569 11.953 14.347 1.00 84.56 272 LYS A C 1
ATOM 2136 O O . LYS A 1 272 ? -17.353 12.173 15.261 1.00 84.56 272 LYS A O 1
ATOM 2141 N N . VAL A 1 273 ? -15.740 12.885 13.869 1.00 81.56 273 VAL A N 1
ATOM 2142 C CA . VAL A 1 273 ? -15.648 14.254 14.414 1.00 81.56 273 VAL A CA 1
ATOM 2143 C C . VAL A 1 273 ? -16.949 15.041 14.216 1.00 81.56 273 VAL A C 1
ATOM 2145 O O . VAL A 1 273 ? -17.333 15.811 15.094 1.00 81.56 273 VAL A O 1
ATOM 2148 N N . LEU A 1 274 ? -17.635 14.867 13.082 1.00 80.75 274 LEU A N 1
ATOM 2149 C CA . LEU A 1 274 ? -18.881 15.581 12.773 1.00 80.75 274 LEU A CA 1
ATOM 2150 C C . LEU A 1 274 ? -20.110 15.021 13.503 1.00 80.75 274 LEU A C 1
ATOM 2152 O O . LEU A 1 274 ? -21.059 15.765 13.730 1.00 80.75 274 LEU A O 1
ATOM 2156 N N . GLN A 1 275 ? -20.100 13.737 13.871 1.00 75.44 275 GLN A N 1
ATOM 2157 C CA . GLN A 1 275 ? -21.180 13.097 14.630 1.00 75.44 275 GLN A CA 1
ATOM 2158 C C . GLN A 1 275 ? -21.109 13.358 16.144 1.00 75.44 275 GLN A C 1
ATOM 2160 O O . GLN A 1 275 ? -22.056 13.014 16.850 1.00 75.44 275 GLN A O 1
ATOM 2165 N N . VAL A 1 276 ? -20.032 13.968 16.660 1.00 60.69 276 VAL A N 1
ATOM 2166 C CA . VAL A 1 276 ? -19.950 14.348 18.079 1.00 60.69 276 VAL A CA 1
ATOM 2167 C C . VAL A 1 276 ? -20.983 15.449 18.356 1.00 60.69 276 VAL A C 1
ATOM 2169 O O . VAL A 1 276 ? -20.862 16.537 17.782 1.00 60.69 276 VAL A O 1
ATOM 2172 N N . PRO A 1 277 ? -21.993 15.218 19.220 1.00 48.44 277 PRO A N 1
ATOM 2173 C CA . PRO A 1 277 ? -22.940 16.264 19.573 1.00 48.44 277 PRO A CA 1
ATOM 2174 C C . PRO A 1 277 ? -22.187 17.417 20.242 1.00 48.44 277 PRO A C 1
ATOM 2176 O O . PRO A 1 277 ? -21.438 17.217 21.200 1.00 48.44 277 PRO A O 1
ATOM 2179 N N . LYS A 1 278 ? -22.363 18.631 19.709 1.00 47.19 278 LYS A N 1
ATOM 2180 C CA . LYS A 1 278 ? -21.940 19.857 20.386 1.00 47.19 278 LYS A CA 1
ATOM 2181 C C . LYS A 1 278 ? -22.883 20.052 21.572 1.00 47.19 278 LYS A C 1
ATOM 2183 O O . LYS A 1 278 ? -24.058 20.336 21.349 1.00 47.19 278 LYS A O 1
ATOM 2188 N N . PHE A 1 279 ? -22.382 19.813 22.780 1.00 41.25 279 PHE A N 1
ATOM 2189 C CA . PHE A 1 279 ? -23.039 20.246 24.010 1.00 41.25 279 PHE A CA 1
ATOM 2190 C C . PHE A 1 279 ? -22.892 21.758 24.170 1.00 41.25 279 PHE A C 1
ATOM 2192 O O . PHE A 1 279 ? -21.803 22.273 23.819 1.00 41.25 279 PHE A O 1
#

Secondary structure (DSSP, 8-state):
-HHHHHHHHHHHHS-HHHHHHHHHHHHHHHHH---HHHHS--HHHHHHHHHHHHHHHHHHHHHT--S-HHHHHHHHHHHHHHHHHH-GGGHHHHHHHHHHHHHHHHHH--SHHHHHHHHHHHHHHHHHHHHHHHHHHHHTT-HHHHIIIIIIIIIIIHHHH-TT--S----HHHHHHHHHHHHHH-HHHHHHHHHHHHIIIIIHHHHHHHHHHS-GGG---GGGHHHHHHHHHHHHHHHHHHTT----GGGGHHHHHHHHHHHHHHHHHHHHHHHS---